Protein AF-A0A379AI64-F1 (afdb_monomer_lite)

pLDDT: mean 72.51, std 19.94, range [29.05, 97.5]

Radius of gyration: 29.44 Å; chains: 1; bounding box: 61×52×93 Å

Sequence (337 aa):
MLGIGLFSQWYMQPMLLLVGALWYNLLTLLGHLMFPVRPVQEQLAGSFSQLARYLDAKANLFDPDAGDQDDAAFIDAAMVNSQLVAQLNLTKTTLQSRLRGDRGSRGTRRSLHYYFVAQDIHERASSSHLQYHLLRGDWRYNEILFRFQRLLNMQAQACRQLAHCILMRQRWVHDSRFERAFERLQKAIERLEQHDPDATHTRALFWLLRNLRAIDAQLASIESEQTLAGEDPQHSDNLLSREGLSGWSDIRLRFSRHLSPASALFRHAVRMSVVLCIGYGFIQVTGLERGYWILLTSLFVCQPKLQCNAATTGLAHRRNAGGDCDWSARFMAGALY

Foldseek 3Di:
DVPDPVDPDPVPVVVVVVVVVVVVVVVVVVVCVVPVPPPLLLLLLVLLLLLLQLLLLVLVLLQLPCPPCNVVSVVSSVVSLVVNVVSLVSSVVVLVVCCVVDPDDPVSVLSVLSSVLSVLLSCLSVPLDDPSVVCSVVDSPPCLSVLLSVLSNVLSVLSNVVSVCSNVVHQRDQDPVNVVSLVVSVVSLVVVCVVDVPPPCSVSSVVSSVSSVVNSVSSVVSNVVVVVVDDDSVVVVVVVVVVVCPDPVVVVVVVVVVVPPPDPVNVLVVVLVVLLVVLVVVCVVVVDPPSVVVNVVSCVVSDPCPVPPVPPVPPPPDDDDDDDDDDPPVVVPPPPD

Organism: Enterobacter agglomerans (NCBI:txid549)

Structure (mmCIF, N/CA/C/O backbone):
data_AF-A0A379AI64-F1
#
_entry.id   AF-A0A379AI64-F1
#
loop_
_atom_site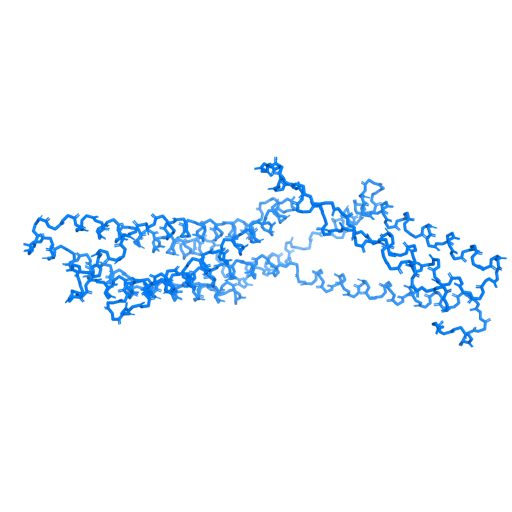.group_PDB
_atom_site.id
_atom_site.type_symbol
_atom_site.label_atom_id
_atom_site.label_alt_id
_atom_site.label_comp_id
_atom_site.label_asym_id
_atom_site.label_entity_id
_atom_site.label_seq_id
_atom_site.pdbx_PDB_ins_code
_atom_site.Cartn_x
_atom_site.Cartn_y
_atom_site.Cartn_z
_atom_site.occupancy
_atom_site.B_iso_or_equiv
_atom_site.auth_seq_id
_atom_site.auth_comp_id
_atom_site.auth_asym_id
_atom_site.auth_atom_id
_atom_site.pdbx_PDB_model_num
ATOM 1 N N . MET A 1 1 ? 0.962 1.938 -51.345 1.00 44.88 1 MET A N 1
ATOM 2 C CA . MET A 1 1 ? 2.216 2.571 -51.804 1.00 44.88 1 MET A CA 1
ATOM 3 C C . MET A 1 1 ? 2.592 3.655 -50.805 1.00 44.88 1 MET A C 1
ATOM 5 O O . MET A 1 1 ? 1.914 4.668 -50.744 1.00 44.88 1 MET A O 1
ATOM 9 N N . LEU A 1 2 ? 3.619 3.443 -49.980 1.00 47.62 2 LEU A N 1
ATOM 10 C CA . LEU A 1 2 ? 4.278 4.558 -49.294 1.00 47.62 2 LEU A CA 1
ATOM 11 C C . LEU A 1 2 ? 5.063 5.298 -50.384 1.00 47.62 2 LEU A C 1
ATOM 13 O O . LEU A 1 2 ? 6.055 4.754 -50.844 1.00 47.62 2 LEU A O 1
ATOM 17 N N . GLY A 1 3 ? 4.582 6.439 -50.879 1.00 52.81 3 GLY A N 1
ATOM 18 C CA . GLY A 1 3 ? 5.379 7.450 -51.599 1.00 52.81 3 GLY A CA 1
ATOM 19 C C . GLY A 1 3 ? 6.177 7.066 -52.858 1.00 52.81 3 GLY A C 1
ATOM 20 O O . GLY A 1 3 ? 7.052 7.838 -53.245 1.00 52.81 3 GLY A O 1
ATOM 21 N N . ILE A 1 4 ? 5.913 5.927 -53.506 1.00 50.59 4 ILE A N 1
ATOM 22 C CA . ILE A 1 4 ? 6.630 5.525 -54.729 1.00 50.59 4 ILE A CA 1
ATOM 23 C C . ILE A 1 4 ? 6.286 6.535 -55.838 1.00 50.59 4 ILE A C 1
ATOM 25 O O . ILE A 1 4 ? 5.140 6.592 -56.278 1.00 50.59 4 ILE A O 1
ATOM 29 N N . GLY A 1 5 ? 7.270 7.350 -56.235 1.00 57.00 5 GLY A N 1
ATOM 30 C CA . GLY A 1 5 ? 7.141 8.409 -57.248 1.00 57.00 5 GLY A CA 1
ATOM 31 C C . GLY A 1 5 ? 7.354 9.847 -56.749 1.00 57.00 5 GLY A C 1
ATOM 32 O O . GLY A 1 5 ? 7.401 10.756 -57.569 1.00 57.00 5 GLY A O 1
ATOM 33 N N . LEU A 1 6 ? 7.516 10.081 -55.438 1.00 55.59 6 LEU A N 1
ATOM 34 C CA . LEU A 1 6 ? 7.743 11.436 -54.892 1.00 55.59 6 LEU A CA 1
ATOM 35 C C . LEU A 1 6 ? 9.190 11.940 -55.039 1.00 55.59 6 LEU A C 1
ATOM 37 O O . LEU A 1 6 ? 9.423 13.144 -54.991 1.00 55.59 6 LEU A O 1
ATOM 41 N N . PHE A 1 7 ? 10.161 11.040 -55.221 1.00 59.25 7 PHE A N 1
ATOM 42 C CA . PHE A 1 7 ? 11.579 11.377 -55.362 1.00 59.25 7 PHE A CA 1
ATOM 43 C C . PHE A 1 7 ? 12.189 10.620 -56.544 1.00 59.25 7 PHE A C 1
ATOM 45 O O . PHE A 1 7 ? 11.934 9.430 -56.717 1.00 59.25 7 PHE A O 1
ATOM 52 N N . SER A 1 8 ? 13.015 11.301 -57.346 1.00 63.38 8 SER A N 1
ATOM 53 C CA . SER A 1 8 ? 13.647 10.732 -58.550 1.00 63.38 8 SER A CA 1
ATOM 54 C C . SER A 1 8 ? 14.708 9.669 -58.245 1.00 63.38 8 SER A C 1
ATOM 56 O O . SER A 1 8 ? 15.066 8.876 -59.112 1.00 63.38 8 SER A O 1
ATOM 58 N N . GLN A 1 9 ? 15.216 9.639 -57.012 1.00 73.94 9 GLN A N 1
ATOM 59 C CA . GLN A 1 9 ? 16.289 8.750 -56.581 1.00 73.94 9 GLN A CA 1
ATOM 60 C C . GLN A 1 9 ? 15.753 7.670 -55.637 1.00 73.94 9 GLN A C 1
ATOM 62 O O . GLN A 1 9 ? 15.206 7.965 -54.574 1.00 73.94 9 GLN A O 1
ATOM 67 N N . TRP A 1 10 ? 15.979 6.406 -56.002 1.00 71.25 10 TRP A N 1
ATOM 68 C CA . TRP A 1 10 ? 15.490 5.208 -55.304 1.00 71.25 10 TRP A CA 1
ATOM 69 C C . TRP A 1 10 ? 15.926 5.093 -53.828 1.00 71.25 10 TRP A C 1
ATOM 71 O O . TRP A 1 10 ? 15.289 4.379 -53.054 1.00 71.25 10 TRP A O 1
ATOM 81 N N . TYR A 1 11 ? 16.982 5.803 -53.415 1.00 71.12 11 TYR A N 1
ATOM 82 C CA . TYR A 1 11 ? 17.523 5.776 -52.050 1.00 71.12 11 TYR A CA 1
ATOM 83 C C . TYR A 1 11 ? 17.026 6.909 -51.136 1.00 71.12 11 TYR A C 1
ATOM 85 O O . TYR A 1 11 ? 17.156 6.792 -49.916 1.00 71.12 11 TYR A O 1
ATOM 93 N N . MET A 1 12 ? 16.444 7.992 -51.674 1.00 73.06 12 MET A N 1
ATOM 94 C CA . MET A 1 12 ? 16.034 9.149 -50.857 1.00 73.06 12 MET A CA 1
ATOM 95 C C . MET A 1 12 ? 14.938 8.781 -49.859 1.00 73.06 12 MET A C 1
ATOM 97 O O . MET A 1 12 ? 15.012 9.126 -4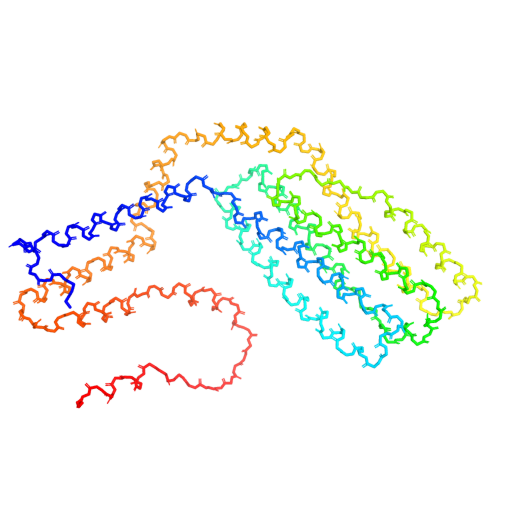8.682 1.00 73.06 12 MET A O 1
ATOM 101 N N . GLN A 1 13 ? 13.925 8.050 -50.316 1.00 68.75 13 GLN A N 1
ATOM 102 C CA . GLN A 1 13 ? 12.783 7.709 -49.481 1.00 68.75 13 GLN A CA 1
ATOM 103 C C . GLN A 1 13 ? 13.156 6.781 -48.299 1.00 68.75 13 GLN A C 1
ATOM 105 O O . GLN A 1 13 ? 12.773 7.099 -47.169 1.00 68.75 13 GLN A O 1
ATOM 110 N N . PRO A 1 14 ? 13.938 5.694 -48.482 1.00 75.19 14 PRO A N 1
ATOM 111 C CA . PRO A 1 14 ? 14.477 4.917 -47.362 1.00 75.19 14 PRO A CA 1
ATOM 112 C C . PRO A 1 14 ? 15.349 5.743 -46.409 1.00 75.19 14 PRO A C 1
ATOM 114 O O . PRO A 1 14 ? 15.253 5.574 -45.194 1.00 75.19 14 PRO A O 1
ATOM 117 N N . MET A 1 15 ? 16.173 6.658 -46.935 1.00 75.50 15 MET A N 1
ATOM 118 C CA . MET A 1 15 ? 17.048 7.503 -46.118 1.00 75.50 15 MET A CA 1
ATOM 119 C C . MET A 1 15 ? 16.243 8.441 -45.211 1.00 75.50 15 MET A C 1
ATOM 121 O O . MET A 1 15 ? 16.529 8.515 -44.018 1.00 75.50 15 MET A O 1
ATOM 125 N N . LEU A 1 16 ? 15.209 9.111 -45.733 1.00 75.06 16 LEU A N 1
ATOM 126 C CA . LEU A 1 16 ? 14.345 9.975 -44.921 1.00 75.06 16 LEU A CA 1
ATOM 127 C C . LEU A 1 16 ? 13.594 9.194 -43.834 1.00 75.06 16 LEU A C 1
ATOM 129 O O . LEU A 1 16 ? 13.474 9.684 -42.713 1.00 75.06 16 LEU A O 1
ATOM 133 N N . LEU A 1 17 ? 13.126 7.976 -44.131 1.00 76.38 17 LEU A N 1
ATOM 134 C CA . LEU A 1 17 ? 12.482 7.116 -43.131 1.00 76.38 17 LEU A CA 1
ATOM 135 C C . LEU A 1 17 ? 13.459 6.690 -42.029 1.00 76.38 17 LEU A C 1
ATOM 137 O O . LEU A 1 17 ? 13.096 6.719 -40.853 1.00 76.38 17 LEU A O 1
ATOM 141 N N . LEU A 1 18 ? 14.699 6.346 -42.390 1.00 77.44 18 LEU A N 1
ATOM 142 C CA . LEU A 1 18 ? 15.747 6.038 -41.417 1.00 77.44 18 LEU A CA 1
ATOM 143 C C . LEU A 1 18 ? 16.065 7.251 -40.546 1.00 77.44 18 LEU A C 1
ATOM 145 O O . LEU A 1 18 ? 16.087 7.115 -39.328 1.00 77.44 18 LEU A O 1
ATOM 149 N N . VAL A 1 19 ? 16.247 8.431 -41.144 1.00 78.31 19 VAL A N 1
ATOM 150 C CA . VAL A 1 19 ? 16.517 9.678 -40.412 1.00 78.31 19 VAL A CA 1
ATOM 151 C C . VAL A 1 19 ? 15.360 10.025 -39.473 1.00 78.31 19 VAL A C 1
ATOM 153 O O . VAL A 1 19 ? 15.603 10.336 -38.309 1.00 78.31 19 VAL A O 1
ATOM 156 N N . GLY A 1 20 ? 14.110 9.904 -39.927 1.00 74.94 20 GLY A N 1
ATOM 157 C CA . GLY A 1 20 ? 12.926 10.131 -39.095 1.00 74.94 20 GLY A CA 1
ATOM 158 C C . GLY A 1 20 ? 12.821 9.152 -37.923 1.00 74.94 20 GLY A C 1
ATOM 159 O O . GLY A 1 20 ? 12.567 9.567 -36.792 1.00 74.94 20 GLY A O 1
ATOM 160 N N . ALA A 1 21 ? 13.086 7.863 -38.158 1.00 77.25 21 ALA A N 1
ATOM 161 C CA . ALA A 1 21 ? 13.103 6.849 -37.104 1.00 77.25 21 ALA A CA 1
ATOM 162 C C . ALA A 1 21 ? 14.220 7.099 -36.078 1.00 77.25 21 ALA A C 1
ATOM 164 O O . ALA A 1 21 ? 13.987 6.964 -34.875 1.00 77.25 21 ALA A O 1
ATOM 165 N N . LEU A 1 22 ? 15.410 7.498 -36.540 1.00 78.62 22 LEU A N 1
ATOM 166 C CA . LEU A 1 22 ? 16.562 7.832 -35.697 1.00 78.62 22 LEU A CA 1
ATOM 167 C C . LEU A 1 22 ? 16.279 9.077 -34.850 1.00 78.62 22 LEU A C 1
ATOM 169 O O . LEU A 1 22 ? 16.543 9.071 -33.649 1.00 78.62 22 LEU A O 1
ATOM 173 N N . TRP A 1 23 ? 15.674 10.104 -35.452 1.00 80.44 23 TRP A N 1
ATOM 174 C CA . TRP A 1 23 ? 15.273 11.332 -34.767 1.00 80.44 23 TRP A CA 1
ATOM 175 C C . TRP A 1 23 ? 14.217 11.074 -33.690 1.00 80.44 23 TRP A C 1
ATOM 177 O O . TRP A 1 23 ? 14.373 11.513 -32.552 1.00 80.44 23 TRP A O 1
ATOM 187 N N . TYR A 1 24 ? 13.173 10.304 -34.011 1.00 75.75 24 TYR A N 1
ATOM 188 C CA . TYR A 1 24 ? 12.146 9.920 -33.041 1.00 75.75 24 TYR A CA 1
ATOM 189 C C . TYR A 1 24 ? 12.731 9.113 -31.874 1.00 75.75 24 TYR A C 1
ATOM 191 O O . TYR A 1 24 ? 12.411 9.377 -30.711 1.00 75.75 24 TYR A O 1
ATOM 199 N N . ASN A 1 25 ? 13.625 8.158 -32.163 1.00 72.94 25 ASN A N 1
ATOM 200 C CA . ASN A 1 25 ? 14.303 7.385 -31.122 1.00 72.94 25 ASN A CA 1
ATOM 201 C C . ASN A 1 25 ? 15.173 8.276 -30.236 1.00 72.94 25 ASN A C 1
ATOM 203 O O . ASN A 1 25 ? 15.140 8.133 -29.018 1.00 72.94 25 ASN A O 1
ATOM 207 N N . LEU A 1 26 ? 15.909 9.218 -30.832 1.00 73.31 26 LEU A N 1
ATOM 208 C CA . LEU A 1 26 ? 16.738 10.165 -30.096 1.00 73.31 26 LEU A CA 1
ATOM 209 C C . LEU A 1 26 ? 15.889 11.034 -29.163 1.00 73.31 26 LEU A C 1
ATOM 211 O O . LEU A 1 26 ? 16.225 11.161 -27.988 1.00 73.31 26 LEU A O 1
ATOM 215 N N . LEU A 1 27 ? 14.765 11.568 -29.652 1.00 76.00 27 LEU A N 1
ATOM 216 C CA . LEU A 1 27 ? 13.842 12.383 -28.857 1.00 76.00 27 LEU A CA 1
ATOM 217 C C . LEU A 1 27 ? 13.233 11.580 -27.694 1.00 76.00 27 LEU A C 1
ATOM 219 O O . LEU A 1 27 ? 13.168 12.059 -26.562 1.00 76.00 27 LEU A O 1
ATOM 223 N N . THR A 1 28 ? 12.839 10.333 -27.961 1.00 69.44 28 THR A N 1
ATOM 224 C CA . THR A 1 28 ? 12.281 9.407 -26.963 1.00 69.44 28 THR A CA 1
ATOM 225 C C . THR A 1 28 ? 13.319 9.035 -25.901 1.00 69.44 28 THR A C 1
ATOM 227 O O . THR A 1 28 ? 13.023 9.043 -24.705 1.00 69.44 28 THR A O 1
ATOM 230 N N . LEU A 1 29 ? 14.559 8.762 -26.318 1.00 73.44 29 LEU A N 1
ATOM 231 C CA . LEU A 1 29 ? 15.680 8.479 -25.424 1.00 73.44 29 LEU A CA 1
ATOM 232 C C . LEU A 1 29 ? 15.982 9.682 -24.524 1.00 73.44 29 LEU A C 1
ATOM 234 O O . LEU A 1 29 ? 16.142 9.510 -23.318 1.00 73.44 29 LEU A O 1
ATOM 238 N N . LEU A 1 30 ? 16.011 10.891 -25.094 1.00 71.50 30 LEU A N 1
ATOM 239 C CA . LEU A 1 30 ? 16.201 12.130 -24.340 1.00 71.50 30 LEU A CA 1
ATOM 240 C C . LEU A 1 30 ? 15.084 12.318 -23.306 1.00 71.50 30 LEU A C 1
ATOM 242 O O . LEU A 1 30 ? 15.366 12.629 -22.152 1.00 71.50 30 LEU A O 1
ATOM 246 N N . GLY A 1 31 ? 13.830 12.051 -23.685 1.00 68.56 31 GLY A N 1
ATOM 247 C CA . GLY A 1 31 ? 12.686 12.088 -22.771 1.00 68.56 31 GLY A CA 1
ATOM 248 C C . GLY A 1 31 ? 12.834 11.122 -21.590 1.00 68.56 31 GLY A C 1
ATOM 249 O O . GLY A 1 31 ? 12.645 11.515 -20.439 1.00 68.56 31 GLY A O 1
ATOM 250 N N . HIS A 1 32 ? 13.241 9.876 -21.843 1.00 62.22 32 HIS A N 1
ATOM 251 C CA . HIS A 1 32 ? 13.486 8.899 -20.777 1.00 62.22 32 HIS A CA 1
ATOM 252 C C . HIS A 1 32 ? 14.703 9.241 -19.909 1.00 62.22 32 HIS A C 1
ATOM 254 O O . HIS A 1 32 ? 14.667 9.008 -18.699 1.00 62.22 32 HIS A O 1
ATOM 260 N N . LEU A 1 33 ? 15.756 9.815 -20.499 1.00 63.62 33 LEU A N 1
ATOM 261 C CA . LEU A 1 33 ? 16.957 10.243 -19.782 1.00 63.62 33 LEU A CA 1
ATOM 262 C C . LEU A 1 33 ? 16.685 11.439 -18.858 1.00 63.62 33 LEU A C 1
ATOM 264 O O . LEU A 1 33 ? 17.296 11.531 -17.798 1.00 63.62 33 LEU A O 1
ATOM 268 N N . MET A 1 34 ? 15.750 12.318 -19.231 1.00 59.44 34 MET A N 1
ATOM 269 C CA . MET A 1 34 ? 15.339 13.468 -18.418 1.00 59.44 34 MET A CA 1
ATOM 270 C C . MET A 1 34 ? 14.411 13.087 -17.248 1.00 59.44 34 MET A C 1
ATOM 272 O O . MET A 1 34 ? 14.385 13.796 -16.244 1.00 59.44 34 MET A O 1
ATOM 276 N N . PHE A 1 35 ? 13.679 11.963 -17.319 1.00 55.66 35 PHE A N 1
ATOM 277 C CA . PHE A 1 35 ? 12.754 11.516 -16.256 1.00 55.66 35 PHE A CA 1
ATOM 278 C C . PHE A 1 35 ? 12.978 10.073 -15.732 1.00 55.66 35 PHE A C 1
ATOM 280 O O . PHE A 1 35 ? 12.017 9.305 -15.620 1.00 55.66 35 PHE A O 1
ATOM 287 N N . PRO A 1 36 ? 14.195 9.675 -15.314 1.00 56.72 36 PRO A N 1
ATOM 288 C CA . PRO A 1 36 ? 14.524 8.282 -14.987 1.00 56.72 36 PRO A CA 1
ATOM 289 C C . PRO A 1 36 ? 13.965 7.750 -13.646 1.00 56.72 36 PRO A C 1
ATOM 291 O O . PRO A 1 36 ? 14.260 6.617 -13.272 1.00 56.72 36 PRO A O 1
ATOM 294 N N . VAL A 1 37 ? 13.148 8.512 -12.901 1.00 57.88 37 VAL A N 1
ATOM 295 C CA . VAL A 1 37 ? 12.790 8.188 -11.494 1.00 57.88 37 VAL A CA 1
ATOM 296 C C . VAL A 1 37 ? 11.292 7.979 -11.223 1.00 57.88 37 VAL A C 1
ATOM 298 O O . VAL A 1 37 ? 10.921 7.601 -10.112 1.00 57.88 37 VAL A O 1
ATOM 301 N N . ARG A 1 38 ? 10.412 8.190 -12.209 1.00 63.97 38 ARG A N 1
ATOM 302 C CA . ARG A 1 38 ? 8.952 8.157 -11.990 1.00 63.97 38 ARG A CA 1
ATOM 303 C C . ARG A 1 38 ? 8.313 6.773 -11.773 1.00 63.97 38 ARG A C 1
ATOM 305 O O . ARG A 1 38 ? 7.446 6.693 -10.902 1.00 63.97 38 ARG A O 1
ATOM 312 N N . PRO A 1 39 ? 8.740 5.664 -12.418 1.00 74.94 39 PRO A N 1
ATOM 313 C CA . PRO A 1 39 ? 7.929 4.448 -12.385 1.00 74.94 39 PRO A CA 1
ATOM 314 C C . PRO A 1 39 ? 7.856 3.818 -10.987 1.00 74.94 39 PRO A C 1
ATOM 316 O O . PRO A 1 39 ? 6.804 3.344 -10.588 1.00 74.94 39 PRO A O 1
ATOM 319 N N . VAL A 1 40 ? 8.932 3.845 -10.190 1.00 84.50 40 VAL A N 1
ATOM 320 C CA . VAL A 1 40 ? 8.909 3.238 -8.841 1.00 84.50 40 VAL A CA 1
ATOM 321 C C . VAL A 1 40 ? 8.005 4.014 -7.879 1.00 84.50 40 VAL A C 1
ATOM 323 O O . VAL A 1 40 ? 7.273 3.401 -7.107 1.00 84.50 40 VAL A O 1
ATOM 326 N N . GLN A 1 41 ? 8.041 5.349 -7.927 1.00 87.62 41 GLN A N 1
ATOM 327 C CA . GLN A 1 41 ? 7.215 6.199 -7.060 1.00 87.62 41 GLN A CA 1
ATOM 328 C C . GLN A 1 41 ? 5.730 6.040 -7.392 1.00 87.62 41 GLN A C 1
ATOM 330 O O . GLN A 1 41 ? 4.916 5.898 -6.483 1.00 87.62 41 GLN A O 1
ATOM 335 N N . GLU A 1 42 ? 5.390 5.987 -8.680 1.00 90.50 42 GLU A N 1
ATOM 336 C CA . GLU A 1 42 ? 4.021 5.757 -9.148 1.00 90.50 42 GLU A CA 1
ATOM 337 C C . GLU A 1 42 ? 3.489 4.390 -8.703 1.00 90.50 42 GLU A C 1
ATOM 339 O O . GLU A 1 42 ? 2.374 4.304 -8.192 1.00 90.50 42 GLU A O 1
ATOM 344 N N . GLN A 1 43 ? 4.295 3.329 -8.814 1.00 93.00 43 GLN A N 1
ATOM 345 C CA . GLN A 1 43 ? 3.885 1.989 -8.379 1.00 93.00 43 GLN A CA 1
ATOM 346 C C . GLN A 1 43 ? 3.724 1.891 -6.850 1.00 93.00 43 GLN A C 1
ATOM 348 O O . GLN A 1 43 ? 2.758 1.289 -6.369 1.00 93.00 43 GLN A O 1
ATOM 353 N N . LEU A 1 44 ? 4.610 2.536 -6.078 1.00 94.00 44 LEU A N 1
ATOM 354 C CA . LEU A 1 44 ? 4.494 2.634 -4.617 1.00 94.00 44 LEU A CA 1
ATOM 355 C C . LEU A 1 44 ? 3.247 3.415 -4.191 1.00 94.00 44 LEU A C 1
ATOM 357 O O . LEU A 1 44 ? 2.486 2.939 -3.351 1.00 94.00 44 LEU A O 1
ATOM 361 N N . ALA A 1 45 ? 3.005 4.583 -4.786 1.00 95.31 45 ALA A N 1
ATOM 362 C CA . ALA A 1 45 ? 1.797 5.359 -4.524 1.00 95.31 45 ALA A CA 1
ATOM 363 C C . ALA A 1 45 ? 0.533 4.576 -4.910 1.00 95.31 45 ALA A C 1
ATOM 365 O O . ALA A 1 45 ? -0.437 4.556 -4.154 1.00 95.31 45 ALA A O 1
ATOM 366 N N . GLY A 1 46 ? 0.571 3.862 -6.040 1.00 95.69 46 GLY A N 1
ATOM 367 C CA . GLY A 1 46 ? -0.482 2.936 -6.451 1.00 95.69 46 GLY A CA 1
ATOM 368 C C . GLY A 1 46 ? -0.732 1.840 -5.413 1.00 95.69 46 GLY A C 1
ATOM 369 O O . GLY A 1 46 ? -1.885 1.560 -5.095 1.00 95.69 46 GLY A O 1
ATOM 370 N N . SER A 1 47 ? 0.324 1.278 -4.816 1.00 96.75 47 SER A N 1
ATOM 371 C CA . SER A 1 47 ? 0.207 0.269 -3.752 1.00 96.75 47 SER A CA 1
ATOM 372 C C . SER A 1 47 ? -0.486 0.822 -2.508 1.00 96.75 47 SER A C 1
ATOM 374 O O . SER A 1 47 ? -1.438 0.212 -2.034 1.00 96.75 47 SER A O 1
ATOM 376 N N . PHE A 1 48 ? -0.090 2.001 -2.014 1.00 97.25 48 PHE A N 1
ATOM 377 C CA . PHE A 1 48 ? -0.759 2.632 -0.866 1.00 97.25 48 PHE A CA 1
ATOM 378 C C . PHE A 1 48 ? -2.196 3.074 -1.181 1.00 97.25 48 PHE A C 1
ATOM 380 O O . PHE A 1 48 ? -3.069 2.991 -0.319 1.00 97.25 48 PHE A O 1
ATOM 387 N N . SER A 1 49 ? -2.474 3.497 -2.418 1.00 97.50 49 SER A N 1
ATOM 388 C CA . SER A 1 49 ? -3.835 3.822 -2.856 1.00 97.50 49 SER A CA 1
ATOM 389 C C . SER A 1 49 ? -4.740 2.586 -2.882 1.00 97.50 49 SER A C 1
ATOM 391 O O . SER A 1 49 ? -5.864 2.647 -2.382 1.00 97.50 49 SER A O 1
ATOM 393 N N . GLN A 1 50 ? -4.253 1.454 -3.400 1.00 97.31 50 GLN A N 1
ATOM 394 C CA . GLN A 1 50 ? -4.998 0.191 -3.375 1.00 97.31 50 GLN A CA 1
ATOM 395 C C . GLN A 1 50 ? -5.128 -0.367 -1.954 1.00 97.31 50 GLN A C 1
ATOM 397 O O . GLN A 1 50 ? -6.178 -0.893 -1.596 1.00 97.31 50 GLN A O 1
ATOM 402 N N . LEU A 1 51 ? -4.106 -0.187 -1.115 1.00 97.12 51 LEU A N 1
ATOM 403 C CA . LEU A 1 51 ? -4.153 -0.561 0.296 1.00 97.12 51 LEU A CA 1
ATOM 404 C C . LEU A 1 51 ? -5.236 0.219 1.041 1.00 97.12 51 LEU A C 1
ATOM 406 O O . LEU A 1 51 ? -5.982 -0.360 1.823 1.00 97.12 51 LEU A O 1
ATOM 410 N N . ALA A 1 52 ? -5.381 1.512 0.746 1.00 97.44 52 ALA A N 1
ATOM 411 C CA . ALA A 1 52 ? -6.458 2.313 1.301 1.00 97.44 52 ALA A CA 1
ATOM 412 C C . ALA A 1 52 ? -7.844 1.800 0.892 1.00 97.44 52 ALA A C 1
ATOM 414 O O . ALA A 1 52 ? -8.711 1.660 1.746 1.00 97.44 52 ALA A O 1
ATOM 415 N N . ARG A 1 53 ? -8.043 1.480 -0.395 1.00 96.94 53 ARG A N 1
ATOM 416 C CA . ARG A 1 53 ? -9.309 0.896 -0.872 1.00 96.94 53 ARG A CA 1
ATOM 417 C C . ARG A 1 53 ? -9.602 -0.434 -0.189 1.00 96.94 53 ARG A C 1
ATOM 419 O O . ARG A 1 53 ? -10.742 -0.693 0.169 1.00 96.94 53 ARG A O 1
ATOM 426 N N . TYR A 1 54 ? -8.576 -1.256 0.021 1.00 96.12 54 TYR A N 1
ATOM 427 C CA . TYR A 1 54 ? -8.726 -2.522 0.729 1.00 96.12 54 TYR A CA 1
ATOM 428 C C . TYR A 1 54 ? -9.136 -2.315 2.193 1.00 96.12 54 TYR A C 1
ATOM 430 O O . TYR A 1 54 ? -10.026 -3.008 2.679 1.00 96.12 54 TYR A O 1
ATOM 438 N N . LEU A 1 55 ? -8.533 -1.346 2.889 1.00 94.88 55 LEU A N 1
ATOM 439 C CA . LEU A 1 55 ? -8.900 -1.008 4.266 1.00 94.88 55 LEU A CA 1
ATOM 440 C C . LEU A 1 55 ? -10.317 -0.419 4.370 1.00 94.88 55 LEU A C 1
ATOM 442 O O . LEU A 1 55 ? -11.023 -0.787 5.304 1.00 94.88 55 LEU A O 1
ATOM 446 N N . ASP A 1 56 ? -10.758 0.416 3.419 1.00 95.25 56 ASP A N 1
ATOM 447 C CA . ASP A 1 56 ? -12.151 0.901 3.360 1.00 95.25 56 ASP A CA 1
ATOM 448 C C . ASP A 1 56 ? -13.132 -0.258 3.114 1.00 95.25 56 ASP A C 1
ATOM 450 O O . ASP A 1 56 ? -14.106 -0.417 3.847 1.00 95.25 56 ASP A O 1
ATOM 454 N N . ALA A 1 57 ? -12.861 -1.112 2.118 1.00 92.88 57 ALA A N 1
ATOM 455 C CA . ALA A 1 57 ? -13.701 -2.275 1.823 1.00 92.88 57 ALA A CA 1
ATOM 456 C C . ALA A 1 57 ? -13.787 -3.204 3.044 1.00 92.88 57 ALA A C 1
ATOM 458 O O . ALA A 1 57 ? -14.856 -3.697 3.400 1.00 92.88 57 ALA A O 1
ATOM 459 N N . LYS A 1 58 ? -12.670 -3.371 3.761 1.00 91.00 58 LYS A N 1
ATOM 460 C CA . LYS A 1 58 ? -12.627 -4.115 5.019 1.00 91.00 58 LYS A CA 1
ATOM 461 C C . LYS A 1 58 ? -13.368 -3.411 6.158 1.00 91.00 58 LYS A C 1
ATOM 463 O O . LYS A 1 58 ? -13.920 -4.099 7.010 1.00 91.00 58 LYS A O 1
ATOM 468 N N . ALA A 1 59 ? -13.403 -2.081 6.193 1.00 91.19 59 ALA A N 1
ATOM 469 C CA . ALA A 1 59 ? -14.189 -1.327 7.166 1.00 91.19 59 ALA A CA 1
ATOM 470 C C . ALA A 1 59 ? -15.692 -1.568 6.972 1.00 91.19 59 ALA A C 1
ATOM 472 O O . ALA A 1 59 ? -16.406 -1.725 7.960 1.00 91.19 59 ALA A O 1
ATOM 473 N N . ASN A 1 60 ? -16.159 -1.686 5.725 1.00 89.38 60 ASN A N 1
ATOM 474 C CA . ASN A 1 60 ? -17.566 -1.967 5.416 1.00 89.38 60 ASN A CA 1
ATOM 475 C C . ASN A 1 60 ? -18.039 -3.328 5.963 1.00 89.38 60 ASN A C 1
ATOM 477 O O . ASN A 1 60 ? -19.207 -3.473 6.301 1.00 89.38 60 ASN A O 1
ATOM 481 N N . LEU A 1 61 ? -17.139 -4.303 6.160 1.00 86.56 61 LEU A N 1
ATOM 482 C CA . LEU A 1 61 ? -17.472 -5.574 6.828 1.00 86.56 61 LEU A CA 1
ATOM 483 C C . LEU A 1 61 ? -17.823 -5.416 8.321 1.00 86.56 61 LEU A C 1
ATOM 485 O O . LEU A 1 61 ? -18.307 -6.371 8.934 1.00 86.56 61 LEU A O 1
ATOM 489 N N . PHE A 1 62 ? -17.554 -4.255 8.921 1.00 84.25 62 PHE A N 1
ATOM 490 C CA . PHE A 1 62 ? -17.903 -3.933 10.306 1.00 84.25 62 PHE A CA 1
ATOM 491 C C . PHE A 1 62 ? -19.174 -3.081 10.423 1.00 84.25 62 PHE A C 1
ATOM 493 O O . PHE A 1 62 ? -19.533 -2.720 11.542 1.00 84.25 62 PHE A O 1
ATOM 500 N N . ASP A 1 63 ? -19.847 -2.764 9.313 1.00 82.00 63 ASP A N 1
ATOM 501 C CA . ASP A 1 63 ? -21.076 -1.973 9.326 1.00 82.00 63 ASP A CA 1
ATOM 502 C C . ASP A 1 63 ? -22.253 -2.793 9.914 1.00 82.00 63 ASP A C 1
ATOM 504 O O . ASP A 1 63 ? -22.640 -3.820 9.337 1.00 82.00 63 ASP A O 1
ATOM 508 N N . PRO A 1 64 ? -22.822 -2.392 11.072 1.00 72.00 64 PRO A N 1
ATOM 509 C CA . PRO A 1 64 ? -23.923 -3.111 11.716 1.00 72.00 64 PRO A CA 1
ATOM 510 C C . PRO A 1 64 ? -25.263 -2.992 10.966 1.00 72.00 64 PRO A C 1
ATOM 512 O O . PRO A 1 64 ? -26.176 -3.784 11.232 1.00 72.00 64 PRO A O 1
ATOM 515 N N . ASP A 1 65 ? -25.382 -2.044 10.029 1.00 72.69 65 ASP A N 1
ATOM 516 C CA . ASP A 1 65 ? -26.619 -1.735 9.304 1.00 72.69 65 ASP A CA 1
ATOM 517 C C . ASP A 1 65 ? -26.660 -2.325 7.885 1.00 72.69 65 ASP A C 1
ATOM 519 O O . ASP A 1 65 ? -27.684 -2.221 7.208 1.00 72.69 65 ASP A O 1
ATOM 523 N N . ALA A 1 66 ? -25.597 -3.007 7.438 1.00 68.69 66 ALA A N 1
ATOM 524 C CA . ALA A 1 66 ? -25.471 -3.495 6.057 1.00 68.69 66 ALA A CA 1
ATOM 525 C C . ALA A 1 66 ? -26.508 -4.561 5.625 1.00 68.69 66 ALA A C 1
ATOM 527 O O . ALA A 1 66 ? -26.621 -4.863 4.436 1.00 68.69 66 ALA A O 1
ATOM 528 N N . GLY A 1 67 ? -27.315 -5.099 6.547 1.00 66.25 67 GLY A N 1
ATOM 529 C CA . GLY A 1 67 ? -28.414 -6.018 6.229 1.00 66.25 67 GLY A CA 1
ATOM 530 C C . GLY A 1 67 ? -27.959 -7.267 5.460 1.00 66.25 67 GLY A C 1
ATOM 531 O O . GLY A 1 67 ? -26.910 -7.825 5.748 1.00 66.25 67 GLY A O 1
ATOM 532 N N . ASP A 1 68 ? -28.743 -7.690 4.464 1.00 65.56 68 ASP A N 1
ATOM 533 C CA . ASP A 1 68 ? -28.522 -8.899 3.642 1.00 65.56 68 ASP A CA 1
ATOM 534 C C . ASP A 1 68 ? -27.370 -8.761 2.611 1.00 65.56 68 ASP A C 1
ATOM 536 O O . ASP A 1 68 ? -27.173 -9.622 1.757 1.00 65.56 68 ASP A O 1
ATOM 540 N N . GLN A 1 69 ? -26.611 -7.656 2.636 1.00 67.00 69 GLN A N 1
ATOM 541 C CA . GLN A 1 69 ? -25.543 -7.357 1.664 1.00 67.00 69 GLN A CA 1
ATOM 542 C C . GLN A 1 69 ? -24.167 -7.905 2.074 1.00 67.00 69 GLN A C 1
ATOM 544 O O . GLN A 1 69 ? -23.147 -7.526 1.490 1.00 67.00 69 GLN A O 1
ATOM 549 N N . ASP A 1 70 ? -24.115 -8.794 3.065 1.00 69.56 70 ASP A N 1
ATOM 550 C CA . ASP A 1 70 ? -22.862 -9.322 3.607 1.00 69.56 70 ASP A CA 1
ATOM 551 C C . ASP A 1 70 ? -22.002 -9.986 2.535 1.00 69.56 70 ASP A C 1
ATOM 553 O O . ASP A 1 70 ? -20.823 -9.649 2.394 1.00 69.56 70 ASP A O 1
ATOM 557 N N . ASP A 1 71 ? -22.602 -10.848 1.717 1.00 78.75 71 ASP A N 1
ATOM 558 C CA . ASP A 1 71 ? -21.898 -11.532 0.634 1.00 78.75 71 ASP A CA 1
ATOM 559 C C . ASP A 1 71 ? -21.304 -10.538 -0.370 1.00 78.75 71 ASP A C 1
ATOM 561 O O . ASP A 1 71 ? -20.169 -10.707 -0.814 1.00 78.75 71 ASP A O 1
ATOM 565 N N . ALA A 1 72 ? -22.021 -9.455 -0.682 1.00 85.00 72 ALA A N 1
ATOM 566 C CA . ALA A 1 72 ? -21.539 -8.427 -1.599 1.00 85.00 72 ALA A CA 1
ATOM 567 C C . ALA A 1 72 ? -20.324 -7.677 -1.029 1.00 85.00 72 ALA A C 1
ATOM 569 O O . ALA A 1 72 ? -19.334 -7.494 -1.740 1.00 85.00 72 ALA A O 1
ATOM 570 N N . ALA A 1 73 ? -20.356 -7.302 0.254 1.00 85.44 73 ALA A N 1
ATOM 571 C CA . ALA A 1 73 ? -19.231 -6.642 0.919 1.00 85.44 73 ALA A CA 1
ATOM 572 C C . ALA A 1 73 ? -18.004 -7.567 1.030 1.00 85.44 73 ALA A C 1
ATOM 574 O O . ALA A 1 73 ? -16.869 -7.132 0.814 1.00 85.44 73 ALA A O 1
ATOM 575 N N . PHE A 1 74 ? -18.216 -8.857 1.308 1.00 86.38 74 PHE A N 1
ATOM 576 C CA . PHE A 1 74 ? -17.151 -9.863 1.306 1.00 86.38 74 PHE A CA 1
ATOM 577 C C . PHE A 1 74 ? -16.528 -10.050 -0.080 1.00 86.38 74 PHE A C 1
ATOM 579 O O . PHE A 1 74 ? -15.299 -10.108 -0.194 1.00 86.38 74 PHE A O 1
ATOM 586 N N . ILE A 1 75 ? -17.357 -10.136 -1.125 1.00 89.38 75 ILE A N 1
ATOM 587 C CA . ILE A 1 75 ? -16.896 -10.247 -2.514 1.00 89.38 75 ILE A CA 1
ATOM 588 C C . ILE A 1 75 ? -16.091 -9.003 -2.895 1.00 89.38 75 ILE A C 1
ATOM 590 O O . ILE A 1 75 ? -14.996 -9.146 -3.439 1.00 89.38 75 ILE A O 1
ATOM 594 N N . ASP A 1 76 ? -16.570 -7.802 -2.560 1.00 91.25 76 ASP A N 1
ATOM 595 C CA . ASP A 1 76 ? -15.857 -6.552 -2.836 1.00 91.25 76 ASP A CA 1
ATOM 596 C C . ASP A 1 76 ? -14.488 -6.516 -2.138 1.00 91.25 76 ASP A C 1
ATOM 598 O O . ASP A 1 76 ? -13.453 -6.331 -2.786 1.00 91.25 76 ASP A O 1
ATOM 602 N N . ALA A 1 77 ? -14.435 -6.832 -0.840 1.00 91.25 77 ALA A N 1
ATOM 603 C CA . ALA A 1 77 ? -13.177 -6.915 -0.100 1.00 91.25 77 ALA A CA 1
ATOM 604 C C . ALA A 1 77 ? -12.198 -7.938 -0.713 1.00 91.25 77 ALA A C 1
ATOM 606 O O . ALA A 1 77 ? -10.993 -7.674 -0.796 1.00 91.25 77 ALA A O 1
ATOM 607 N N . ALA A 1 78 ? -12.694 -9.085 -1.189 1.00 91.88 78 ALA A N 1
ATOM 608 C CA . ALA A 1 78 ? -11.882 -10.096 -1.867 1.00 91.88 78 ALA A CA 1
ATOM 609 C C . ALA A 1 78 ? -11.376 -9.624 -3.244 1.00 91.88 78 ALA A C 1
ATOM 611 O O . ALA A 1 78 ? -10.209 -9.853 -3.588 1.00 91.88 78 ALA A O 1
ATOM 612 N N . MET A 1 79 ? -12.215 -8.931 -4.020 1.00 94.38 79 MET A N 1
ATOM 613 C CA . MET A 1 79 ? -11.842 -8.355 -5.314 1.00 94.38 79 MET A CA 1
ATOM 614 C C . MET A 1 79 ? -10.770 -7.275 -5.156 1.00 94.38 79 MET A C 1
ATOM 616 O O . MET A 1 79 ? -9.755 -7.306 -5.859 1.00 94.38 79 MET A O 1
ATOM 620 N N . VAL A 1 80 ? -10.945 -6.356 -4.205 1.00 95.62 80 VAL A N 1
ATOM 621 C CA . VAL A 1 80 ? -9.960 -5.303 -3.922 1.00 95.62 80 VAL A CA 1
ATOM 622 C C . VAL A 1 80 ? -8.652 -5.904 -3.395 1.00 95.62 80 VAL A C 1
ATOM 624 O O . VAL A 1 80 ? -7.573 -5.467 -3.800 1.00 95.62 80 VAL A O 1
ATOM 627 N N . ASN A 1 81 ? -8.712 -6.961 -2.578 1.00 95.00 81 ASN A N 1
ATOM 628 C CA . ASN A 1 81 ? -7.520 -7.691 -2.137 1.00 95.00 81 ASN A CA 1
ATOM 629 C C . ASN A 1 81 ? -6.730 -8.282 -3.321 1.00 95.00 81 ASN A C 1
ATOM 631 O O . ASN A 1 81 ? -5.509 -8.144 -3.385 1.00 95.00 81 ASN A O 1
ATOM 635 N N . SER A 1 82 ? -7.415 -8.892 -4.295 1.00 94.75 82 SER A N 1
ATOM 636 C CA . SER A 1 82 ? -6.776 -9.407 -5.516 1.00 94.75 82 SER A CA 1
ATOM 637 C C . SER A 1 82 ? -6.057 -8.300 -6.299 1.00 94.75 82 SER A C 1
ATOM 639 O O . SER A 1 82 ? -4.900 -8.467 -6.699 1.00 94.75 82 SER A O 1
ATOM 641 N N . GLN A 1 83 ? -6.704 -7.139 -6.454 1.00 96.25 83 GLN A N 1
ATOM 642 C CA . GLN A 1 83 ? -6.116 -5.975 -7.126 1.00 96.25 83 GLN A CA 1
ATOM 643 C C . GLN A 1 83 ? -4.897 -5.427 -6.374 1.00 96.25 83 GLN A C 1
ATOM 645 O O . GLN A 1 83 ? -3.884 -5.097 -6.994 1.00 96.25 83 GLN A O 1
ATOM 650 N N . LEU A 1 84 ? -4.960 -5.368 -5.042 1.00 96.94 84 LEU A N 1
ATOM 651 C CA . LEU A 1 84 ? -3.845 -4.951 -4.195 1.00 96.94 84 LEU A CA 1
ATOM 652 C C . LEU A 1 84 ? -2.644 -5.895 -4.334 1.00 96.94 84 LEU A C 1
ATOM 654 O O . LEU A 1 84 ? -1.522 -5.431 -4.533 1.00 96.94 84 LEU A O 1
ATOM 658 N N . VAL A 1 85 ? -2.864 -7.212 -4.306 1.00 96.81 85 VAL A N 1
ATOM 659 C CA . VAL A 1 85 ? -1.796 -8.207 -4.508 1.00 96.81 85 VAL A CA 1
ATOM 660 C C . VAL A 1 85 ? -1.160 -8.061 -5.893 1.00 96.81 85 VAL A C 1
ATOM 662 O O . VAL A 1 85 ? 0.067 -8.114 -6.021 1.00 96.81 85 VAL A O 1
ATOM 665 N N . ALA A 1 86 ? -1.960 -7.829 -6.936 1.00 96.44 86 ALA A N 1
ATOM 666 C CA . ALA A 1 86 ? -1.441 -7.556 -8.275 1.00 96.44 86 ALA A CA 1
ATOM 667 C C . ALA A 1 86 ? -0.565 -6.288 -8.297 1.00 96.44 86 ALA A C 1
ATOM 669 O O . ALA A 1 86 ? 0.552 -6.319 -8.820 1.00 96.44 86 ALA A O 1
ATOM 670 N N . GLN A 1 87 ? -1.019 -5.205 -7.661 1.00 95.94 87 GLN A N 1
ATOM 671 C CA . GLN A 1 87 ? -0.282 -3.941 -7.572 1.00 95.94 87 GLN A CA 1
ATOM 672 C C . GLN A 1 87 ? 1.032 -4.075 -6.780 1.00 95.94 87 GLN A C 1
ATOM 674 O O . GLN A 1 87 ? 2.069 -3.541 -7.191 1.00 95.94 87 GLN A O 1
ATOM 679 N N . LEU A 1 88 ? 1.032 -4.838 -5.683 1.00 96.00 88 LEU A N 1
ATOM 680 C CA . LEU A 1 88 ? 2.240 -5.143 -4.912 1.00 96.00 88 LEU A CA 1
ATOM 681 C C . LEU A 1 88 ? 3.246 -5.950 -5.746 1.00 96.00 88 LEU A C 1
ATOM 683 O O . LEU A 1 88 ? 4.437 -5.638 -5.738 1.00 96.00 88 LEU A O 1
ATOM 687 N N . ASN A 1 89 ? 2.787 -6.924 -6.538 1.00 95.31 89 ASN A N 1
ATOM 688 C CA . ASN A 1 89 ? 3.653 -7.701 -7.433 1.00 95.31 89 ASN A CA 1
ATOM 689 C C . ASN A 1 89 ? 4.278 -6.847 -8.552 1.00 95.31 89 ASN A C 1
ATOM 691 O O . ASN A 1 89 ? 5.467 -7.003 -8.864 1.00 95.31 89 ASN A O 1
ATOM 695 N N . LEU A 1 90 ? 3.518 -5.910 -9.127 1.00 93.56 90 LEU A N 1
ATOM 696 C CA . LEU A 1 90 ? 4.043 -4.938 -10.094 1.00 93.56 90 LEU A CA 1
ATOM 697 C C . LEU A 1 90 ? 5.110 -4.040 -9.456 1.00 93.56 90 LEU A C 1
ATOM 699 O O . LEU A 1 90 ? 6.199 -3.858 -10.013 1.00 93.56 90 LEU A O 1
ATOM 703 N N . THR A 1 91 ? 4.837 -3.544 -8.250 1.00 93.88 91 THR A N 1
ATOM 704 C CA . THR A 1 91 ? 5.772 -2.708 -7.485 1.00 93.88 91 THR A CA 1
ATOM 705 C C . THR A 1 91 ? 7.053 -3.466 -7.158 1.00 93.88 91 THR A C 1
ATOM 707 O O . THR A 1 91 ? 8.147 -2.961 -7.409 1.00 93.88 91 THR A O 1
ATOM 710 N N . LYS A 1 92 ? 6.939 -4.718 -6.702 1.00 93.62 92 LYS A N 1
ATOM 711 C CA . LYS A 1 92 ? 8.070 -5.613 -6.431 1.00 93.62 92 LYS A CA 1
ATOM 712 C C . LYS A 1 92 ? 8.945 -5.817 -7.663 1.00 93.62 92 LYS A C 1
ATOM 714 O O . LYS A 1 92 ? 10.163 -5.681 -7.576 1.00 93.62 92 LYS A O 1
ATOM 719 N N . THR A 1 93 ? 8.339 -6.111 -8.812 1.00 90.56 93 THR A N 1
ATOM 720 C CA . THR A 1 93 ? 9.070 -6.333 -10.071 1.00 90.56 93 THR A CA 1
ATOM 721 C C . THR A 1 93 ? 9.816 -5.070 -10.506 1.00 90.56 93 THR A C 1
ATOM 723 O O . THR A 1 93 ? 10.991 -5.129 -10.878 1.00 90.56 93 THR A O 1
ATOM 726 N N . THR A 1 94 ? 9.162 -3.912 -10.387 1.00 88.44 94 THR A N 1
ATOM 727 C CA . THR A 1 94 ? 9.743 -2.597 -10.707 1.00 88.44 94 THR A CA 1
ATOM 728 C C . THR A 1 94 ? 10.885 -2.235 -9.754 1.00 88.44 94 THR A C 1
ATOM 730 O O . THR A 1 94 ? 11.906 -1.682 -10.160 1.00 88.44 94 THR A O 1
ATOM 733 N N . LEU A 1 95 ? 10.755 -2.580 -8.475 1.00 88.25 95 LEU A N 1
ATOM 734 C CA . LEU A 1 95 ? 11.788 -2.335 -7.479 1.00 88.25 95 LEU A CA 1
ATOM 735 C C . LEU A 1 95 ? 12.995 -3.267 -7.680 1.00 88.25 95 LEU A C 1
ATOM 737 O O . LEU A 1 95 ? 14.138 -2.816 -7.650 1.00 88.25 95 LEU A O 1
ATOM 741 N N . GLN A 1 96 ? 12.761 -4.551 -7.964 1.00 88.12 96 GLN A N 1
ATOM 742 C CA . GLN A 1 96 ? 13.819 -5.529 -8.240 1.00 88.12 96 GLN A CA 1
ATOM 743 C C . GLN A 1 96 ? 14.640 -5.180 -9.486 1.00 88.12 96 GLN A C 1
ATOM 745 O O . GLN A 1 96 ? 15.863 -5.351 -9.474 1.00 88.12 96 GLN A O 1
ATOM 750 N N . SER A 1 97 ? 14.004 -4.686 -10.554 1.00 82.94 97 SER A N 1
ATOM 751 C CA . SER A 1 97 ? 14.727 -4.250 -11.756 1.00 82.94 97 SER A CA 1
ATOM 752 C C . SER A 1 97 ? 15.658 -3.071 -11.451 1.00 82.94 97 SER A C 1
ATOM 754 O O . SER A 1 97 ? 16.798 -3.057 -11.920 1.00 82.94 97 SER A O 1
ATOM 756 N N . ARG A 1 98 ? 15.230 -2.151 -10.577 1.00 77.88 98 ARG A N 1
ATOM 757 C CA . ARG A 1 98 ? 16.052 -1.032 -10.105 1.00 77.88 98 ARG A CA 1
ATOM 758 C C . ARG A 1 98 ? 17.210 -1.482 -9.213 1.00 77.88 98 ARG A C 1
ATOM 760 O O . ARG A 1 98 ? 18.339 -1.076 -9.467 1.00 77.88 98 ARG A O 1
ATOM 767 N N . LEU A 1 99 ? 16.976 -2.375 -8.244 1.00 79.56 99 LEU A N 1
ATOM 768 C CA . LEU A 1 99 ? 18.043 -2.904 -7.374 1.00 79.56 99 LEU A CA 1
ATOM 769 C C . LEU A 1 99 ? 19.158 -3.618 -8.157 1.00 79.56 99 LEU A C 1
ATOM 771 O O . LEU A 1 99 ? 20.312 -3.619 -7.727 1.00 79.56 99 LEU A O 1
ATOM 775 N N . ARG A 1 100 ? 18.834 -4.244 -9.297 1.00 72.75 100 ARG A N 1
ATOM 776 C CA . ARG A 1 100 ? 19.834 -4.899 -10.158 1.00 72.75 100 ARG A CA 1
ATOM 777 C C . ARG A 1 100 ? 20.765 -3.901 -10.852 1.00 72.75 100 ARG A C 1
ATOM 779 O O . ARG A 1 100 ? 21.918 -4.252 -11.090 1.00 72.75 100 ARG A O 1
ATOM 786 N N . GLY A 1 101 ? 20.274 -2.704 -11.180 1.00 66.56 101 GLY A N 1
ATOM 787 C CA . GLY A 1 101 ? 21.045 -1.653 -11.853 1.00 66.56 101 GLY A CA 1
ATOM 788 C C . GLY A 1 101 ? 21.723 -0.657 -10.908 1.00 66.56 101 GLY A C 1
ATOM 789 O O . GLY A 1 101 ? 22.773 -0.126 -11.253 1.00 66.56 101 GLY A O 1
ATOM 790 N N . ASP A 1 102 ? 21.150 -0.427 -9.726 1.00 65.19 102 ASP A N 1
ATOM 791 C CA . ASP A 1 102 ? 21.550 0.625 -8.785 1.00 65.19 102 ASP A CA 1
ATOM 792 C C . ASP A 1 102 ? 21.664 0.056 -7.359 1.00 65.19 102 ASP A C 1
ATOM 794 O O . ASP A 1 102 ? 20.763 0.166 -6.519 1.00 65.19 102 ASP A O 1
ATOM 798 N N . ARG A 1 103 ? 22.768 -0.658 -7.105 1.00 60.66 103 ARG A N 1
ATOM 799 C CA . ARG A 1 103 ? 23.026 -1.314 -5.818 1.00 60.66 103 ARG A CA 1
ATOM 800 C C . ARG A 1 103 ? 23.435 -0.275 -4.773 1.00 60.66 103 ARG A C 1
ATOM 802 O O . ARG A 1 103 ? 24.604 0.074 -4.678 1.00 60.66 103 ARG A O 1
ATOM 809 N N . GLY A 1 104 ? 22.482 0.160 -3.950 1.00 61.12 104 GLY A N 1
ATOM 810 C CA . GLY A 1 104 ? 22.774 0.858 -2.692 1.00 61.12 104 GLY A CA 1
ATOM 811 C C . GLY A 1 104 ? 22.518 2.366 -2.666 1.00 61.12 104 GLY A C 1
ATOM 812 O O . GLY A 1 104 ? 22.922 3.014 -1.702 1.00 61.12 104 GLY A O 1
ATOM 813 N N . SER A 1 105 ? 21.822 2.943 -3.652 1.00 70.88 105 SER A N 1
ATOM 814 C CA . SER A 1 105 ? 21.409 4.349 -3.555 1.00 70.88 105 SER A CA 1
ATOM 815 C C . SER A 1 105 ? 20.404 4.567 -2.413 1.00 70.88 105 SER A C 1
ATOM 817 O O . SER A 1 105 ? 19.497 3.757 -2.177 1.00 70.88 105 SER A O 1
ATOM 819 N N . ARG A 1 106 ? 20.540 5.694 -1.697 1.00 71.19 106 ARG A N 1
ATOM 820 C CA . ARG A 1 106 ? 19.667 6.059 -0.562 1.00 71.19 106 ARG A CA 1
ATOM 821 C C . ARG A 1 106 ? 18.182 6.065 -0.955 1.00 71.19 106 ARG A C 1
ATOM 823 O O . ARG A 1 106 ? 17.348 5.566 -0.203 1.00 71.19 106 ARG A O 1
ATOM 830 N N . GLY A 1 107 ? 17.862 6.539 -2.163 1.00 74.75 107 GLY A N 1
ATOM 831 C CA . GLY A 1 107 ? 16.495 6.548 -2.697 1.00 74.75 107 GLY A CA 1
ATOM 832 C C . GLY A 1 107 ? 15.910 5.151 -2.948 1.00 74.75 107 GLY A C 1
ATOM 833 O O . GLY A 1 107 ? 14.711 4.940 -2.745 1.00 74.75 107 GLY A O 1
ATOM 834 N N . THR A 1 108 ? 16.741 4.175 -3.330 1.00 80.69 108 THR A N 1
ATOM 835 C CA . THR A 1 108 ? 16.310 2.777 -3.494 1.00 80.69 108 THR A CA 1
ATOM 836 C C . THR A 1 108 ? 16.038 2.124 -2.141 1.00 80.69 108 THR A C 1
ATOM 838 O O . THR A 1 108 ? 15.030 1.434 -2.003 1.00 80.69 108 THR A O 1
ATOM 841 N N . ARG A 1 109 ? 16.864 2.400 -1.119 1.00 82.88 109 ARG A N 1
ATOM 842 C CA . ARG A 1 109 ? 16.625 1.919 0.254 1.00 82.88 109 ARG A CA 1
ATOM 843 C C . ARG A 1 109 ? 15.302 2.441 0.823 1.00 82.88 109 ARG A C 1
ATOM 845 O O . ARG A 1 109 ? 14.530 1.645 1.344 1.00 82.88 109 ARG A O 1
ATOM 852 N N . ARG A 1 110 ? 15.008 3.733 0.644 1.00 84.94 110 ARG A N 1
ATOM 853 C CA . ARG A 1 110 ? 13.730 4.343 1.054 1.00 84.94 110 ARG A CA 1
ATOM 854 C C . ARG A 1 110 ? 12.531 3.719 0.338 1.00 84.94 110 ARG A C 1
ATOM 856 O O . ARG A 1 110 ? 11.551 3.332 0.960 1.00 84.94 110 ARG A O 1
ATOM 863 N N . SER A 1 111 ? 12.633 3.556 -0.983 1.00 88.25 111 SER A N 1
ATOM 864 C CA . SER A 1 111 ? 11.582 2.910 -1.787 1.00 88.25 111 SER A CA 1
ATOM 865 C C . SER A 1 111 ? 11.317 1.468 -1.332 1.00 88.25 111 SER A C 1
ATOM 867 O O . SER A 1 111 ? 10.175 1.016 -1.319 1.00 88.25 111 SER A O 1
ATOM 869 N N . LEU A 1 112 ? 12.374 0.751 -0.940 1.00 90.56 112 LEU A N 1
ATOM 870 C CA . LEU A 1 112 ? 12.291 -0.606 -0.410 1.00 90.56 112 LEU A CA 1
ATOM 871 C C . LEU A 1 112 ? 11.667 -0.653 0.986 1.00 90.56 112 LEU A C 1
ATOM 873 O O . LEU A 1 112 ? 10.826 -1.512 1.229 1.00 90.56 112 LEU A O 1
ATOM 877 N N . HIS A 1 113 ? 12.020 0.285 1.866 1.00 91.06 113 HIS A N 1
ATOM 878 C CA . HIS A 1 113 ? 11.378 0.422 3.172 1.00 91.06 113 HIS A CA 1
ATOM 879 C C . HIS A 1 113 ? 9.864 0.635 3.023 1.00 91.06 113 HIS A C 1
ATOM 881 O O . HIS A 1 113 ? 9.077 -0.096 3.615 1.00 91.06 113 HIS A O 1
ATOM 887 N N . TYR A 1 114 ? 9.446 1.542 2.134 1.00 93.31 114 TYR A N 1
ATOM 888 C CA . TYR A 1 114 ? 8.027 1.812 1.876 1.00 93.31 114 TYR A CA 1
ATOM 889 C C . TYR A 1 114 ? 7.287 0.584 1.341 1.00 93.31 114 TYR A C 1
ATOM 891 O O . TYR A 1 114 ? 6.148 0.329 1.728 1.00 93.31 114 TYR A O 1
ATOM 899 N N . TYR A 1 115 ? 7.933 -0.181 0.457 1.00 95.12 115 TYR A N 1
ATOM 900 C CA . TYR A 1 115 ? 7.379 -1.431 -0.053 1.00 95.12 115 TYR A CA 1
ATOM 901 C C . TYR A 1 115 ? 7.173 -2.459 1.070 1.00 95.12 115 TYR A C 1
ATOM 903 O O . TYR A 1 115 ? 6.105 -3.063 1.137 1.00 95.12 115 TYR A O 1
ATOM 911 N N . PHE A 1 116 ? 8.153 -2.637 1.964 1.00 94.88 116 PHE A N 1
ATOM 912 C CA . PHE A 1 116 ? 8.017 -3.566 3.088 1.00 94.88 116 PHE A CA 1
ATOM 913 C C . PHE A 1 116 ? 6.937 -3.132 4.072 1.00 94.88 116 PHE A C 1
ATOM 915 O O . PHE A 1 116 ? 6.146 -3.970 4.483 1.00 94.88 116 PHE A O 1
ATOM 922 N N . VAL A 1 117 ? 6.823 -1.835 4.364 1.00 95.31 117 VAL A N 1
ATOM 923 C CA . VAL A 1 117 ? 5.717 -1.318 5.180 1.00 95.31 117 VAL A CA 1
ATOM 924 C C . VAL A 1 117 ? 4.364 -1.627 4.528 1.00 95.31 117 VAL A C 1
ATOM 926 O O . VAL A 1 117 ? 3.463 -2.139 5.189 1.00 95.31 117 VAL A O 1
ATOM 929 N N . ALA A 1 118 ? 4.206 -1.370 3.225 1.00 96.25 118 ALA A N 1
ATOM 930 C CA . ALA A 1 118 ? 2.961 -1.677 2.517 1.00 96.25 118 ALA A CA 1
ATOM 931 C C . ALA A 1 118 ? 2.634 -3.183 2.530 1.00 96.25 118 ALA A C 1
ATOM 933 O O . ALA A 1 118 ? 1.476 -3.557 2.725 1.00 96.25 118 ALA A O 1
ATOM 934 N N . GLN A 1 119 ? 3.645 -4.040 2.351 1.00 95.81 119 GLN A N 1
ATOM 935 C CA . GLN A 1 119 ? 3.497 -5.493 2.411 1.00 95.81 119 GLN A CA 1
ATOM 936 C C . GLN A 1 119 ? 3.113 -5.963 3.823 1.00 95.81 119 GLN A C 1
ATOM 938 O O . GLN A 1 119 ? 2.148 -6.707 3.966 1.00 95.81 119 GLN A O 1
ATOM 943 N N . ASP A 1 120 ? 3.792 -5.484 4.865 1.00 94.81 120 ASP A N 1
ATOM 944 C CA . ASP A 1 120 ? 3.496 -5.824 6.260 1.00 94.81 120 ASP A CA 1
ATOM 945 C C . ASP A 1 120 ? 2.071 -5.412 6.653 1.00 94.81 120 ASP A C 1
ATOM 947 O O . ASP A 1 120 ? 1.370 -6.157 7.346 1.00 94.81 120 ASP A O 1
ATOM 951 N N . ILE A 1 121 ? 1.614 -4.232 6.213 1.00 94.56 121 ILE A N 1
ATOM 952 C CA . ILE A 1 121 ? 0.232 -3.794 6.445 1.00 94.56 121 ILE A CA 1
ATOM 953 C C . ILE A 1 121 ? -0.744 -4.723 5.716 1.00 94.56 121 ILE A C 1
ATOM 955 O O . ILE A 1 121 ? -1.736 -5.139 6.315 1.00 94.56 121 ILE A O 1
ATOM 959 N N . HIS A 1 122 ? -0.470 -5.083 4.456 1.00 95.06 122 HIS A N 1
ATOM 960 C CA . HIS A 1 122 ? -1.302 -6.025 3.702 1.00 95.06 122 HIS A CA 1
ATOM 961 C C . HIS A 1 122 ? -1.387 -7.395 4.385 1.00 95.06 122 HIS A C 1
ATOM 963 O O . HIS A 1 122 ? -2.492 -7.900 4.581 1.00 95.06 122 HIS A O 1
ATOM 969 N N . GLU A 1 123 ? -0.264 -7.962 4.824 1.00 93.81 123 GLU A N 1
ATOM 970 C CA . GLU A 1 123 ? -0.216 -9.256 5.514 1.00 93.81 123 GLU A CA 1
ATOM 971 C C . GLU A 1 123 ? -1.002 -9.227 6.836 1.00 93.81 123 GLU A C 1
ATOM 973 O O . GLU A 1 123 ? -1.796 -10.130 7.125 1.00 93.81 123 GLU A O 1
ATOM 978 N N . ARG A 1 124 ? -0.862 -8.160 7.634 1.00 91.19 124 ARG A N 1
ATOM 979 C CA . ARG A 1 124 ? -1.613 -7.975 8.892 1.00 91.19 124 ARG A CA 1
ATOM 980 C C . ARG A 1 124 ? -3.107 -7.788 8.650 1.00 91.19 124 ARG A C 1
ATOM 982 O O . ARG A 1 124 ? -3.931 -8.409 9.330 1.00 91.19 124 ARG A O 1
ATOM 989 N N . ALA A 1 125 ? -3.454 -6.976 7.657 1.00 89.00 125 ALA A N 1
ATOM 990 C CA . ALA A 1 125 ? -4.834 -6.732 7.287 1.00 89.00 125 ALA A CA 1
ATOM 991 C C . ALA A 1 125 ? -5.473 -7.998 6.700 1.00 89.00 125 ALA A C 1
ATOM 993 O O . ALA A 1 125 ? -6.609 -8.300 7.040 1.00 89.00 125 ALA A O 1
ATOM 994 N N . SER A 1 126 ? -4.774 -8.791 5.885 1.00 88.19 126 SER A N 1
ATOM 995 C CA . SER A 1 126 ? -5.297 -10.044 5.318 1.00 88.19 126 SER A CA 1
ATOM 996 C C . SER A 1 126 ? -5.392 -11.180 6.340 1.00 88.19 126 SER A C 1
ATOM 998 O O . SER A 1 126 ? -6.337 -11.957 6.277 1.00 88.19 126 SER A O 1
ATOM 1000 N N . SER A 1 127 ? -4.463 -11.274 7.295 1.00 81.00 127 SER A N 1
ATOM 1001 C CA . SER A 1 127 ? -4.446 -12.347 8.310 1.00 81.00 127 SER A CA 1
ATOM 1002 C C . SER A 1 127 ? -5.531 -12.216 9.381 1.00 81.00 127 SER A C 1
ATOM 1004 O O . SER A 1 127 ? -5.786 -13.160 10.128 1.00 81.00 127 SER A O 1
ATOM 1006 N N . SER A 1 128 ? -6.200 -11.064 9.452 1.00 69.00 128 SER A N 1
ATOM 1007 C CA . SER A 1 128 ? -7.323 -10.841 10.359 1.00 69.00 128 SER A CA 1
ATOM 1008 C C . SER A 1 128 ? -8.586 -11.545 9.853 1.00 69.00 128 SER A C 1
ATOM 1010 O O . SER A 1 128 ? -9.462 -10.897 9.275 1.00 69.00 128 SER A O 1
ATOM 1012 N N . HIS A 1 129 ? -8.652 -12.867 10.050 1.00 63.66 129 HIS A N 1
ATOM 1013 C CA . HIS A 1 129 ? -9.817 -13.716 9.788 1.00 63.66 129 HIS A CA 1
ATOM 1014 C C . HIS A 1 129 ? -10.767 -13.692 10.986 1.00 63.66 129 HIS A C 1
ATOM 1016 O O . HIS A 1 129 ? -10.765 -14.584 11.833 1.00 63.66 129 HIS A O 1
ATOM 1022 N N . LEU A 1 130 ? -11.569 -12.635 11.068 1.00 66.00 130 LEU A N 1
ATOM 1023 C CA . LEU A 1 130 ? -12.683 -12.574 12.003 1.00 66.00 130 LEU A CA 1
ATOM 1024 C C . LEU A 1 130 ? -13.922 -13.184 11.336 1.00 66.00 130 LEU A C 1
ATOM 1026 O O . LEU A 1 130 ? -14.170 -12.944 10.157 1.00 66.00 130 LEU A O 1
ATOM 1030 N N . GLN A 1 131 ? -14.718 -13.959 12.069 1.00 66.44 131 GLN A N 1
ATOM 1031 C CA . GLN A 1 131 ? -16.029 -14.398 11.584 1.00 66.44 131 GLN A CA 1
ATOM 1032 C C . GLN A 1 131 ? -17.017 -13.234 11.732 1.00 66.44 131 GLN A C 1
ATOM 1034 O O . GLN A 1 131 ? -17.750 -13.148 12.710 1.00 66.44 131 GLN A O 1
ATOM 1039 N N . TYR A 1 132 ? -16.985 -12.296 10.779 1.00 70.44 132 TYR A N 1
ATOM 1040 C CA . TYR A 1 132 ? -17.758 -11.045 10.834 1.00 70.44 132 TYR A CA 1
ATOM 1041 C C . TYR A 1 132 ? -19.263 -11.267 11.034 1.00 70.44 132 TYR A C 1
ATOM 1043 O O . TYR A 1 132 ? -19.900 -10.477 11.723 1.00 70.44 132 TYR A O 1
ATOM 1051 N N . HIS A 1 133 ? -19.799 -12.368 10.499 1.00 65.06 133 HIS A N 1
ATOM 1052 C CA . HIS A 1 133 ? -21.199 -12.764 10.651 1.00 65.06 133 HIS A CA 1
ATOM 1053 C C . HIS A 1 133 ? -21.581 -13.028 12.117 1.00 65.06 133 HIS A C 1
ATOM 1055 O O . HIS A 1 133 ? -22.612 -12.539 12.571 1.00 65.06 133 HIS A O 1
ATOM 1061 N N . LEU A 1 134 ? -20.731 -13.721 12.887 1.00 66.56 134 LEU A N 1
ATOM 1062 C CA . LEU A 1 134 ? -20.986 -13.962 14.313 1.00 66.56 134 LEU A CA 1
ATOM 1063 C C . LEU A 1 134 ? -20.886 -12.668 15.121 1.00 66.56 134 LEU A C 1
ATOM 1065 O O . LEU A 1 134 ? -21.733 -12.386 15.961 1.00 66.56 134 LEU A O 1
ATOM 1069 N N . LEU A 1 135 ? -19.890 -11.829 14.815 1.00 68.94 135 LEU A N 1
ATOM 1070 C CA . LEU A 1 135 ? -19.705 -10.583 15.554 1.00 68.94 135 LEU A CA 1
ATOM 1071 C C . LEU A 1 135 ? -20.848 -9.587 15.362 1.00 68.94 135 LEU A C 1
ATOM 1073 O O . LEU A 1 135 ? -21.165 -8.860 16.300 1.00 68.94 135 LEU A O 1
ATOM 1077 N N . ARG A 1 136 ? -21.462 -9.517 14.178 1.00 68.50 136 ARG A N 1
ATOM 1078 C CA . ARG A 1 136 ? -22.610 -8.624 13.982 1.00 68.50 136 ARG A CA 1
ATOM 1079 C C . ARG A 1 136 ? -23.871 -9.146 14.656 1.00 68.50 136 ARG A C 1
ATOM 1081 O O . ARG A 1 136 ? -24.632 -8.324 15.146 1.00 68.50 136 ARG A O 1
ATOM 1088 N N . GLY A 1 137 ? -24.076 -10.463 14.714 1.00 65.44 137 GLY A N 1
ATOM 1089 C CA . GLY A 1 137 ? -25.209 -11.061 15.426 1.00 65.44 137 GLY A CA 1
ATOM 1090 C C . GLY A 1 137 ? -25.193 -10.724 16.917 1.00 65.44 137 GLY A C 1
ATOM 1091 O O . GLY A 1 137 ? -26.165 -10.174 17.433 1.00 65.44 137 GLY A O 1
ATOM 1092 N N . ASP A 1 138 ? -24.057 -10.963 17.572 1.00 64.38 138 ASP A N 1
ATOM 1093 C CA . ASP A 1 138 ? -23.925 -10.795 19.025 1.00 64.38 138 ASP A CA 1
ATOM 1094 C C . ASP A 1 138 ? -23.800 -9.321 19.454 1.00 64.38 138 ASP A C 1
ATOM 1096 O O . ASP A 1 138 ? -24.246 -8.940 20.535 1.00 64.38 138 ASP A O 1
ATOM 1100 N N . TRP A 1 139 ? -23.214 -8.459 18.609 1.00 65.06 139 TRP A N 1
ATOM 1101 C CA . TRP A 1 139 ? -22.808 -7.099 18.999 1.00 65.06 139 TRP A CA 1
ATOM 1102 C C . TRP A 1 139 ? -23.444 -5.976 18.176 1.00 65.06 139 TRP A C 1
ATOM 1104 O O . TRP A 1 139 ? -22.956 -4.845 18.225 1.00 65.06 139 TRP A O 1
ATOM 1114 N N . ARG A 1 140 ? -24.537 -6.244 17.446 1.00 60.50 140 ARG A N 1
ATOM 1115 C CA . ARG A 1 140 ? -25.195 -5.261 16.560 1.00 60.50 140 ARG A CA 1
ATOM 1116 C C . ARG A 1 140 ? -25.485 -3.916 17.230 1.00 60.50 140 ARG A C 1
ATOM 1118 O O . ARG A 1 140 ? -25.342 -2.871 16.608 1.00 60.50 140 ARG A O 1
ATOM 1125 N N . TYR A 1 141 ? -25.878 -3.948 18.502 1.00 61.62 141 TYR A N 1
ATOM 1126 C CA . TYR A 1 141 ? -26.268 -2.765 19.275 1.00 61.62 141 TYR A CA 1
ATOM 1127 C C . TYR A 1 141 ? -25.108 -2.110 20.037 1.00 61.62 141 TYR A C 1
ATOM 1129 O O . TYR A 1 141 ? -25.319 -1.140 20.765 1.00 61.62 141 TYR A O 1
ATOM 1137 N N 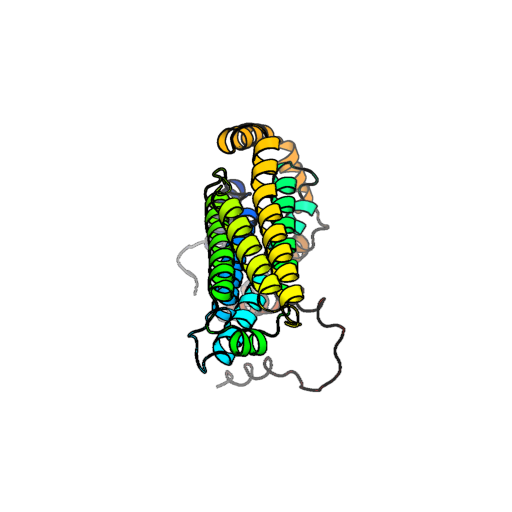. ASN A 1 142 ? -23.885 -2.624 19.892 1.00 73.56 142 ASN A N 1
ATOM 1138 C CA . ASN A 1 142 ? -22.723 -2.130 20.614 1.00 73.56 142 ASN A CA 1
ATOM 1139 C C . ASN A 1 142 ? -21.872 -1.193 19.740 1.00 73.56 142 ASN A C 1
ATOM 1141 O O . ASN A 1 142 ? -21.547 -1.485 18.591 1.00 73.56 142 ASN A O 1
ATOM 1145 N N . GLU A 1 143 ? -21.427 -0.078 20.320 1.00 83.44 143 GLU A N 1
ATOM 1146 C CA . GLU A 1 143 ? -20.619 0.948 19.647 1.00 83.44 143 GLU A CA 1
ATOM 1147 C C . GLU A 1 143 ? -19.227 0.465 19.189 1.00 83.44 143 GLU A C 1
ATOM 1149 O O . GLU A 1 143 ? -18.508 1.178 18.483 1.00 83.44 143 GLU A O 1
ATOM 1154 N N . ILE A 1 144 ? -18.810 -0.731 19.607 1.00 86.94 144 ILE A N 1
ATOM 1155 C CA . ILE A 1 144 ? -17.469 -1.271 19.368 1.00 86.94 144 ILE A CA 1
ATOM 1156 C C . ILE A 1 144 ? -17.210 -1.520 17.879 1.00 86.94 144 ILE A C 1
ATOM 1158 O O . ILE A 1 144 ? -16.152 -1.123 17.384 1.00 86.94 144 ILE A O 1
ATOM 1162 N N . LEU A 1 145 ? -18.165 -2.110 17.150 1.00 86.00 145 LEU A N 1
ATOM 1163 C CA . LEU A 1 145 ? -18.013 -2.381 15.713 1.00 86.00 145 LEU A CA 1
ATOM 1164 C C . LEU A 1 145 ? -17.819 -1.083 14.920 1.00 86.00 145 LEU A C 1
ATOM 1166 O O . LEU A 1 145 ? -16.868 -0.963 14.147 1.00 86.00 145 LEU A O 1
ATOM 1170 N N . PHE A 1 146 ? -18.621 -0.061 15.226 1.00 88.69 146 PHE A N 1
ATOM 1171 C CA . PHE A 1 146 ? -18.491 1.270 14.633 1.00 88.69 146 PHE A CA 1
ATOM 1172 C C . PHE A 1 146 ? -17.121 1.910 14.914 1.00 88.69 146 PHE A C 1
ATOM 1174 O O . PHE A 1 146 ? -16.526 2.567 14.055 1.00 88.69 146 PHE A O 1
ATOM 1181 N N . ARG A 1 147 ? -16.564 1.710 16.115 1.00 90.75 147 ARG A N 1
ATOM 1182 C CA . ARG A 1 147 ? -15.226 2.217 16.465 1.00 90.75 147 ARG A CA 1
ATOM 1183 C C . ARG A 1 147 ? -14.112 1.501 15.691 1.00 90.75 147 ARG A C 1
ATOM 1185 O O . ARG A 1 147 ? -13.163 2.170 15.278 1.00 90.75 147 ARG A O 1
ATOM 1192 N N . PHE A 1 148 ? -14.232 0.193 15.449 1.00 90.81 148 PHE A N 1
ATOM 1193 C CA . PHE A 1 148 ? -13.316 -0.550 14.571 1.00 90.81 148 PHE A CA 1
ATOM 1194 C C . PHE A 1 148 ? -13.409 -0.074 13.117 1.00 90.81 148 PHE A C 1
ATOM 1196 O O . PHE A 1 148 ? -12.379 0.242 12.518 1.00 90.81 148 PHE A O 1
ATOM 1203 N N . GLN A 1 149 ? -14.628 0.057 12.584 1.00 91.50 149 GLN A N 1
ATOM 1204 C CA . GLN A 1 149 ? -14.885 0.610 11.251 1.00 91.50 149 GLN A CA 1
ATOM 1205 C C . GLN A 1 149 ? -14.239 1.993 11.094 1.00 91.50 149 GLN A C 1
ATOM 1207 O O . GLN A 1 149 ? -13.510 2.254 10.137 1.00 91.50 149 GLN A O 1
ATOM 1212 N N . ARG A 1 150 ? -14.436 2.877 12.079 1.00 92.81 150 ARG A N 1
ATOM 1213 C CA . ARG A 1 150 ? -13.846 4.219 12.083 1.00 92.81 150 ARG A CA 1
ATOM 1214 C C . ARG A 1 150 ? -12.316 4.193 12.078 1.00 92.81 150 ARG A C 1
ATOM 1216 O O . ARG A 1 150 ? -11.718 4.989 11.358 1.00 92.81 150 ARG A O 1
ATOM 1223 N N . LEU A 1 151 ? -11.680 3.322 12.863 1.00 94.25 151 LEU A N 1
ATOM 1224 C CA . LEU A 1 151 ? -10.217 3.199 12.874 1.00 94.25 151 LEU A CA 1
ATOM 1225 C C . LEU A 1 151 ? -9.673 2.717 11.527 1.00 94.25 151 LEU A C 1
ATOM 1227 O O . LEU A 1 151 ? -8.712 3.301 11.031 1.00 94.25 151 LEU A O 1
ATOM 1231 N N . LEU A 1 152 ? -10.305 1.716 10.910 1.00 93.62 152 LEU A N 1
ATOM 1232 C CA . LEU A 1 152 ? -9.926 1.244 9.575 1.00 93.62 152 LEU A CA 1
ATOM 1233 C C . LEU A 1 152 ? -10.039 2.356 8.528 1.00 93.62 152 LEU A C 1
ATOM 1235 O O . LEU A 1 152 ? -9.090 2.585 7.781 1.00 93.62 152 LEU A O 1
ATOM 1239 N N . ASN A 1 153 ? -11.134 3.121 8.544 1.00 95.12 153 ASN A N 1
ATOM 1240 C CA . ASN A 1 153 ? -11.315 4.277 7.661 1.00 95.12 153 ASN A CA 1
ATOM 1241 C C . ASN A 1 153 ? -10.256 5.369 7.897 1.00 95.12 153 ASN A C 1
ATOM 1243 O O . ASN A 1 153 ? -9.769 5.988 6.948 1.00 95.12 153 ASN A O 1
ATOM 1247 N N . MET A 1 154 ? -9.855 5.604 9.152 1.00 95.38 154 MET A N 1
ATOM 1248 C CA . MET A 1 154 ? -8.752 6.520 9.461 1.00 95.38 154 MET A CA 1
ATOM 1249 C C . MET A 1 154 ? -7.423 6.014 8.878 1.00 95.38 154 MET A C 1
ATOM 1251 O O . MET A 1 154 ? -6.706 6.794 8.250 1.00 95.38 154 MET A O 1
ATOM 1255 N N . GLN A 1 155 ? -7.106 4.722 9.020 1.00 95.62 155 GLN A N 1
ATOM 1256 C CA . GLN A 1 155 ? -5.894 4.116 8.444 1.00 95.62 155 GLN A CA 1
ATOM 1257 C C . GLN A 1 155 ? -5.908 4.139 6.910 1.00 95.62 155 GLN A C 1
ATOM 1259 O O . GLN A 1 155 ? -4.889 4.441 6.284 1.00 95.62 155 GLN A O 1
ATOM 1264 N N . ALA A 1 156 ? -7.067 3.898 6.298 1.00 96.44 156 ALA A N 1
ATOM 1265 C CA . ALA A 1 156 ? -7.259 4.017 4.859 1.00 96.44 156 ALA A CA 1
ATOM 1266 C C . ALA A 1 156 ? -6.997 5.451 4.373 1.00 96.44 156 ALA A C 1
ATOM 1268 O O . ALA A 1 156 ? -6.260 5.668 3.407 1.00 96.44 156 ALA A O 1
ATOM 1269 N N . GLN A 1 157 ? -7.520 6.452 5.086 1.00 96.25 157 GLN A N 1
ATOM 1270 C CA . GLN A 1 157 ? -7.264 7.857 4.777 1.00 96.25 157 GLN A CA 1
ATOM 1271 C C . GLN A 1 157 ? -5.779 8.217 4.914 1.00 96.25 157 GLN A C 1
ATOM 1273 O O . GLN A 1 157 ? -5.246 8.919 4.051 1.00 96.25 157 GLN A O 1
ATOM 1278 N N . ALA A 1 158 ? -5.100 7.705 5.942 1.00 95.75 158 ALA A N 1
ATOM 1279 C CA . ALA A 1 158 ? -3.660 7.882 6.106 1.00 95.75 158 ALA A CA 1
ATOM 1280 C C . ALA A 1 158 ? -2.877 7.274 4.927 1.00 95.75 158 ALA A C 1
ATOM 1282 O O . ALA A 1 158 ? -1.980 7.925 4.393 1.00 95.75 158 ALA A O 1
ATOM 1283 N N . CYS A 1 159 ? -3.269 6.087 4.448 1.00 96.38 159 CYS A N 1
ATOM 1284 C CA . CYS A 1 159 ? -2.682 5.461 3.258 1.00 96.38 159 CYS A CA 1
ATOM 1285 C C . CYS A 1 159 ? -2.914 6.294 1.982 1.00 96.38 159 CYS A C 1
ATOM 1287 O O . CYS A 1 159 ? -1.988 6.460 1.185 1.00 96.38 159 CYS A O 1
ATOM 1289 N N . ARG A 1 160 ? -4.109 6.881 1.791 1.00 96.56 160 ARG A N 1
ATOM 1290 C CA . ARG A 1 160 ? -4.385 7.801 0.664 1.00 96.56 160 ARG A CA 1
ATOM 1291 C C . ARG A 1 160 ? -3.515 9.051 0.712 1.00 96.56 160 ARG A C 1
ATOM 1293 O O . ARG A 1 160 ? -2.954 9.449 -0.307 1.00 96.56 160 ARG A O 1
ATOM 1300 N N . GLN A 1 161 ? -3.406 9.669 1.885 1.00 95.69 161 GLN A N 1
ATOM 1301 C CA . GLN A 1 161 ? -2.566 10.850 2.082 1.00 95.69 161 GLN A CA 1
ATOM 1302 C C . GLN A 1 161 ? -1.099 10.523 1.819 1.00 95.69 161 GLN A C 1
ATOM 1304 O O . GLN A 1 161 ? -0.431 11.252 1.092 1.00 95.69 161 GLN A O 1
ATOM 1309 N N . LEU A 1 162 ? -0.618 9.387 2.324 1.00 94.75 162 LEU A N 1
ATOM 1310 C CA . LEU A 1 162 ? 0.735 8.915 2.072 1.00 94.75 162 LEU A CA 1
ATOM 1311 C C . LEU A 1 162 ? 0.991 8.682 0.576 1.00 94.75 162 LEU A C 1
ATOM 1313 O O . LEU A 1 162 ? 2.013 9.135 0.066 1.00 94.75 162 LEU A O 1
ATOM 1317 N N . ALA A 1 163 ? 0.059 8.055 -0.150 1.00 95.31 163 ALA A N 1
ATOM 1318 C CA . ALA A 1 163 ? 0.159 7.891 -1.603 1.00 95.31 163 ALA A CA 1
ATOM 1319 C C . ALA A 1 163 ? 0.307 9.244 -2.323 1.00 95.31 163 ALA A C 1
ATOM 1321 O O . ALA A 1 163 ? 1.156 9.390 -3.205 1.00 95.31 163 ALA A O 1
ATOM 1322 N N . HIS A 1 164 ? -0.467 10.253 -1.914 1.00 94.44 164 HIS A N 1
ATOM 1323 C CA . HIS A 1 164 ? -0.365 11.605 -2.462 1.00 94.44 164 HIS A CA 1
ATOM 1324 C C . HIS A 1 164 ? 0.981 12.269 -2.133 1.00 94.44 164 HIS A C 1
ATOM 1326 O O . HIS A 1 164 ? 1.637 12.804 -3.027 1.00 94.44 164 HIS A O 1
ATOM 1332 N N . CYS A 1 165 ? 1.438 12.176 -0.881 1.00 92.00 165 CYS A N 1
ATOM 1333 C CA . CYS A 1 165 ? 2.739 12.693 -0.456 1.00 92.00 165 CYS A CA 1
ATOM 1334 C C . CYS A 1 165 ? 3.901 12.028 -1.214 1.00 92.00 165 CYS A C 1
ATOM 1336 O O . CYS A 1 165 ? 4.853 12.715 -1.578 1.00 92.00 165 CYS A O 1
ATOM 1338 N N . ILE A 1 166 ? 3.812 10.724 -1.512 1.00 90.00 166 ILE A N 1
ATOM 1339 C CA . ILE A 1 166 ? 4.804 9.999 -2.326 1.00 90.00 166 ILE A CA 1
ATOM 1340 C C . ILE A 1 166 ? 4.885 10.586 -3.740 1.00 90.00 166 ILE A C 1
ATOM 1342 O O . ILE A 1 166 ? 5.989 10.841 -4.224 1.00 90.00 166 ILE A O 1
ATOM 1346 N N . LEU A 1 167 ? 3.740 10.832 -4.389 1.00 88.88 167 LEU A N 1
ATOM 1347 C CA . LEU A 1 167 ? 3.691 11.404 -5.742 1.00 88.88 167 LEU A CA 1
ATOM 1348 C C . LEU A 1 167 ? 4.196 12.849 -5.779 1.00 88.88 167 LEU A C 1
ATOM 1350 O O . LEU A 1 167 ? 4.970 13.211 -6.664 1.00 88.88 167 LEU A O 1
ATOM 1354 N N . MET A 1 168 ? 3.791 13.659 -4.800 1.00 87.62 168 MET A N 1
ATOM 1355 C CA . MET A 1 168 ? 4.177 15.071 -4.694 1.00 87.62 168 MET A CA 1
ATOM 1356 C C . MET A 1 168 ? 5.574 15.279 -4.090 1.00 87.62 168 MET A C 1
ATOM 1358 O O . MET A 1 168 ? 6.032 16.415 -3.995 1.00 87.62 168 MET A O 1
ATOM 1362 N N . ARG A 1 169 ? 6.252 14.202 -3.665 1.00 81.69 169 ARG A N 1
ATOM 1363 C CA . ARG A 1 169 ? 7.530 14.231 -2.926 1.00 81.69 169 ARG A CA 1
ATOM 1364 C C . ARG A 1 169 ? 7.491 15.109 -1.673 1.00 81.69 169 ARG A C 1
ATOM 1366 O O . ARG A 1 169 ? 8.494 15.698 -1.279 1.00 81.69 169 ARG A O 1
ATOM 1373 N N . GLN A 1 170 ? 6.331 15.175 -1.033 1.00 86.62 170 GLN A N 1
ATOM 1374 C CA . GLN A 1 170 ? 6.135 15.912 0.207 1.00 86.62 170 GLN A CA 1
ATOM 1375 C C . GLN A 1 170 ? 6.381 15.008 1.412 1.00 86.62 170 GLN A C 1
ATOM 1377 O O . GLN A 1 170 ? 6.251 13.782 1.342 1.00 86.62 170 GLN A O 1
ATOM 1382 N N . ARG A 1 171 ? 6.742 15.625 2.537 1.00 85.81 171 ARG A N 1
ATOM 1383 C CA . ARG A 1 171 ? 6.849 14.924 3.814 1.00 85.81 171 ARG A CA 1
ATOM 1384 C C . ARG A 1 171 ? 5.453 14.518 4.283 1.00 85.81 171 ARG A C 1
ATOM 1386 O O . ARG A 1 171 ? 4.532 15.330 4.259 1.00 85.81 171 ARG A O 1
ATOM 1393 N N . TRP A 1 172 ? 5.316 13.266 4.699 1.00 88.94 172 TRP A N 1
ATOM 1394 C CA . TRP A 1 172 ? 4.098 12.771 5.324 1.00 88.94 172 TRP A CA 1
ATOM 1395 C C . TRP A 1 172 ? 4.225 12.918 6.843 1.00 88.94 172 TRP A C 1
ATOM 1397 O O . TRP A 1 172 ? 5.299 12.692 7.400 1.00 88.94 172 TRP A O 1
ATOM 1407 N N . VAL A 1 173 ? 3.140 13.329 7.493 1.00 88.56 173 VAL A N 1
ATOM 1408 C CA . VAL A 1 173 ? 3.070 13.541 8.942 1.00 88.56 173 VAL A CA 1
ATOM 1409 C C . VAL A 1 173 ? 1.964 12.655 9.484 1.00 88.56 173 VAL A C 1
ATOM 1411 O O . VAL A 1 173 ? 0.844 12.680 8.963 1.00 88.56 173 VAL A O 1
ATOM 1414 N N . HIS A 1 174 ? 2.279 11.866 10.507 1.00 89.88 174 HIS A N 1
ATOM 1415 C CA . HIS A 1 174 ? 1.313 10.982 11.128 1.00 89.88 174 HIS A CA 1
ATOM 1416 C C . HIS A 1 174 ? 0.327 11.765 12.007 1.00 89.88 174 HIS A C 1
ATOM 1418 O O . HIS A 1 174 ? 0.663 12.757 12.657 1.00 89.88 174 HIS A O 1
ATOM 1424 N N . ASP A 1 175 ? -0.930 11.330 12.027 1.00 90.00 175 ASP A N 1
ATOM 1425 C CA . ASP A 1 175 ? -1.998 12.052 12.710 1.00 90.00 175 ASP A CA 1
ATOM 1426 C C . ASP A 1 175 ? -2.079 11.679 14.200 1.00 90.00 175 ASP A C 1
ATOM 1428 O O . ASP A 1 175 ? -2.450 10.568 14.567 1.00 90.00 175 ASP A O 1
ATOM 1432 N N . SER A 1 176 ? -1.849 12.649 15.089 1.00 87.19 176 SER A N 1
ATOM 1433 C CA . SER A 1 176 ? -1.978 12.479 16.552 1.00 87.19 176 SER A CA 1
ATOM 1434 C C . SER A 1 176 ? -3.358 12.000 17.044 1.00 87.19 176 SER A C 1
ATOM 1436 O O . SER A 1 176 ? -3.535 11.676 18.223 1.00 87.19 176 SER A O 1
ATOM 1438 N N . ARG A 1 177 ? -4.391 12.005 16.190 1.00 90.62 177 ARG A N 1
ATOM 1439 C CA . ARG A 1 177 ? -5.730 11.500 16.534 1.00 90.62 177 ARG A CA 1
ATOM 1440 C C . ARG A 1 177 ? -5.780 9.975 16.678 1.00 90.62 177 ARG A C 1
ATOM 1442 O O . ARG A 1 177 ? -6.704 9.507 17.347 1.00 90.62 177 ARG A O 1
ATOM 1449 N N . PHE A 1 178 ? -4.835 9.225 16.100 1.00 91.31 178 PHE A N 1
ATOM 1450 C CA . PHE A 1 178 ? -4.806 7.759 16.190 1.00 91.31 178 PHE A CA 1
ATOM 1451 C C . PHE A 1 178 ? -4.700 7.268 17.634 1.00 91.31 178 PHE A C 1
ATOM 1453 O O . PHE A 1 178 ? -5.549 6.485 18.058 1.00 91.31 178 PHE A O 1
ATOM 1460 N N . GLU A 1 179 ? -3.765 7.808 18.420 1.00 91.94 179 GLU A N 1
ATOM 1461 C CA . GLU A 1 179 ? -3.558 7.411 19.822 1.00 91.94 179 GLU A CA 1
ATOM 1462 C C . GLU A 1 179 ? -4.856 7.516 20.636 1.00 91.94 179 GLU A C 1
ATOM 1464 O O . GLU A 1 179 ? -5.345 6.549 21.220 1.00 91.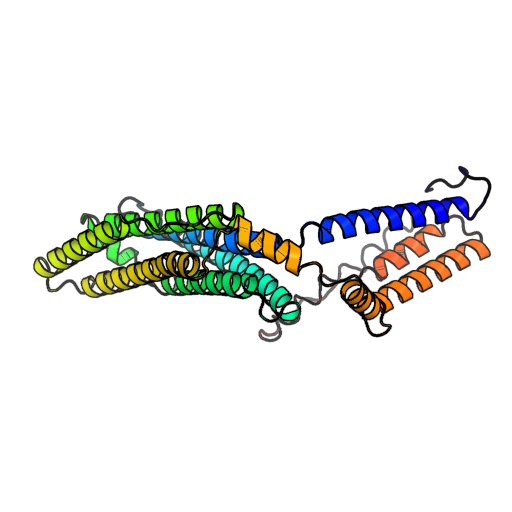94 179 GLU A O 1
ATOM 1469 N N . ARG A 1 180 ? -5.518 8.677 20.548 1.00 92.81 180 ARG A N 1
ATOM 1470 C CA . ARG A 1 180 ? -6.799 8.928 21.224 1.00 92.81 180 ARG A CA 1
ATOM 1471 C C . ARG A 1 180 ? -7.902 7.972 20.767 1.00 92.81 180 ARG A C 1
ATOM 1473 O O . ARG A 1 180 ? -8.771 7.619 21.565 1.00 92.81 180 ARG A O 1
ATOM 1480 N N . ALA A 1 181 ? -7.926 7.588 19.492 1.00 93.00 181 ALA A N 1
ATOM 1481 C CA . ALA A 1 181 ? -8.911 6.646 18.971 1.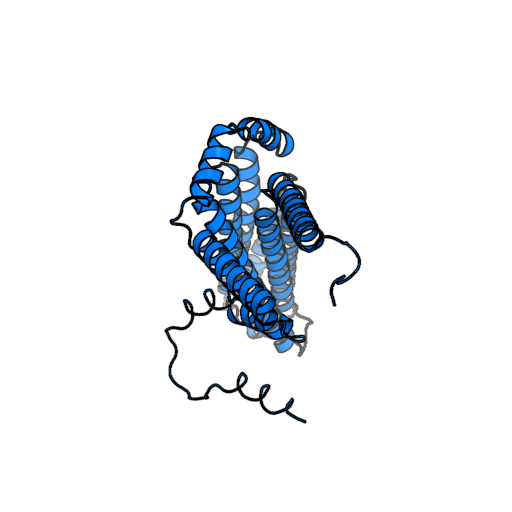00 93.00 181 ALA A CA 1
ATOM 1482 C C . ALA A 1 181 ? -8.649 5.215 19.477 1.00 93.00 181 ALA A C 1
ATOM 1484 O O . ALA A 1 181 ? -9.597 4.541 19.891 1.00 93.00 181 ALA A O 1
ATOM 1485 N N . PHE A 1 182 ? -7.383 4.789 19.533 1.00 94.75 182 PHE A N 1
ATOM 1486 C CA . PHE A 1 182 ? -6.983 3.495 20.090 1.00 94.75 182 PHE A CA 1
ATOM 1487 C C . PHE A 1 182 ? -7.268 3.388 21.587 1.00 94.75 182 PHE A C 1
ATOM 1489 O O . PHE A 1 182 ? -7.862 2.398 22.010 1.00 94.75 182 PHE A O 1
ATOM 1496 N N . GLU A 1 183 ? -6.921 4.400 22.385 1.00 93.56 183 GLU A N 1
ATOM 1497 C CA . GLU A 1 183 ? -7.227 4.428 23.823 1.00 93.56 183 GLU A CA 1
ATOM 1498 C C . GLU A 1 183 ? -8.735 4.328 24.089 1.00 93.56 183 GLU A C 1
ATOM 1500 O O . GLU A 1 183 ? -9.188 3.597 24.972 1.00 93.56 183 GLU A O 1
ATOM 1505 N N . ARG A 1 184 ? -9.541 5.064 23.313 1.00 92.56 184 ARG A N 1
ATOM 1506 C CA . ARG A 1 184 ? -11.004 5.055 23.441 1.00 92.56 184 ARG A CA 1
ATOM 1507 C C . ARG A 1 184 ? -11.610 3.708 23.079 1.00 92.56 184 ARG A C 1
ATOM 1509 O O . ARG A 1 184 ? -12.601 3.328 23.698 1.00 92.56 184 ARG A O 1
ATOM 1516 N N . LEU A 1 185 ? -11.076 3.029 22.066 1.00 92.19 185 LEU A N 1
ATOM 1517 C CA . LEU A 1 185 ? -11.528 1.691 21.697 1.00 92.19 185 LEU A CA 1
ATOM 1518 C C . LEU A 1 185 ? -11.092 0.659 22.738 1.00 92.19 185 LEU A C 1
ATOM 1520 O O . LEU A 1 185 ? -11.910 -0.154 23.151 1.00 92.19 185 LEU A O 1
ATOM 1524 N N . GLN A 1 186 ? -9.855 0.744 23.227 1.00 93.69 186 GLN A N 1
ATOM 1525 C CA . GLN A 1 186 ? -9.359 -0.136 24.280 1.00 93.69 186 GLN A CA 1
ATOM 1526 C C . GLN A 1 186 ? -10.245 -0.065 25.531 1.00 93.69 186 GLN A C 1
ATOM 1528 O O . GLN A 1 186 ? -10.759 -1.090 25.967 1.00 93.69 186 GLN A O 1
ATOM 1533 N N . LYS A 1 187 ? -10.538 1.145 26.027 1.00 92.19 187 LYS A N 1
ATOM 1534 C CA . LYS A 1 187 ? -11.448 1.343 27.171 1.00 92.19 187 LYS A CA 1
ATOM 1535 C C . LYS A 1 187 ? -12.866 0.828 26.909 1.00 92.19 187 LYS A C 1
ATOM 1537 O O . LYS A 1 187 ? -13.552 0.441 27.847 1.00 92.19 187 LYS A O 1
ATOM 1542 N N . ALA A 1 188 ? -13.340 0.869 25.662 1.00 89.94 188 ALA A N 1
ATOM 1543 C CA . ALA A 1 188 ? -14.655 0.335 25.311 1.00 89.94 188 ALA A CA 1
ATOM 1544 C C . ALA A 1 188 ? -14.673 -1.201 25.363 1.00 89.94 188 ALA A C 1
ATOM 1546 O O . ALA A 1 188 ? -15.628 -1.771 25.879 1.00 89.94 188 ALA A O 1
ATOM 1547 N N . ILE A 1 189 ? -13.603 -1.857 24.899 1.00 89.12 189 ILE A N 1
ATOM 1548 C CA . ILE A 1 189 ? -13.451 -3.317 24.979 1.00 89.12 189 ILE A CA 1
ATOM 1549 C C . ILE A 1 189 ? -13.284 -3.763 26.441 1.00 89.12 189 ILE A C 1
ATOM 1551 O O . ILE A 1 189 ? -13.934 -4.712 26.856 1.00 89.12 189 ILE A O 1
ATOM 1555 N N . GLU A 1 190 ? -12.494 -3.048 27.248 1.00 90.12 190 GLU A N 1
ATOM 1556 C CA . GLU A 1 190 ? -12.324 -3.345 28.683 1.00 90.12 190 GLU A CA 1
ATOM 1557 C C . GLU A 1 190 ? -13.647 -3.225 29.460 1.00 90.12 190 GLU A C 1
ATOM 1559 O O . GLU A 1 190 ? -13.955 -4.062 30.304 1.00 90.12 190 GLU A O 1
ATOM 1564 N N . ARG A 1 191 ? -14.475 -2.214 29.156 1.00 87.75 191 ARG A N 1
ATOM 1565 C CA . ARG A 1 191 ? -15.822 -2.104 29.745 1.00 87.75 191 ARG A CA 1
ATOM 1566 C C . ARG A 1 191 ? -16.734 -3.250 29.330 1.00 87.75 191 ARG A C 1
ATOM 1568 O O . ARG A 1 191 ? -17.575 -3.657 30.123 1.00 87.75 191 ARG A O 1
ATOM 1575 N N . LEU A 1 192 ? -16.582 -3.735 28.099 1.00 83.69 192 LEU A N 1
ATOM 1576 C CA . LEU A 1 192 ? -17.355 -4.864 27.605 1.00 83.69 192 LEU A CA 1
ATOM 1577 C C . LEU A 1 192 ? -17.013 -6.143 28.362 1.00 83.69 192 LEU A C 1
ATOM 1579 O O . LEU A 1 192 ? -17.912 -6.827 28.832 1.00 83.69 192 LEU A O 1
ATOM 1583 N N . GLU A 1 193 ? -15.719 -6.405 28.533 1.00 85.25 193 GLU A N 1
ATOM 1584 C CA . GLU A 1 193 ? -15.202 -7.554 29.281 1.00 85.25 193 GLU A CA 1
ATOM 1585 C C . GLU A 1 193 ? -15.698 -7.569 30.734 1.00 85.25 193 GLU A C 1
ATOM 1587 O O . GLU A 1 193 ? -15.995 -8.622 31.286 1.00 85.25 193 GLU A O 1
ATOM 1592 N N . GLN A 1 194 ? -15.832 -6.391 31.350 1.00 85.00 194 GLN A N 1
ATOM 1593 C CA . GLN A 1 194 ? -16.367 -6.254 32.707 1.00 85.00 194 GLN A CA 1
ATOM 1594 C C . GLN A 1 194 ? -17.879 -6.492 32.795 1.00 85.00 194 GLN A C 1
ATOM 1596 O O . GLN A 1 194 ? -18.360 -6.914 33.845 1.00 85.00 194 GLN A O 1
ATOM 1601 N N . HIS A 1 195 ? -18.632 -6.174 31.738 1.00 80.94 195 HIS A N 1
ATOM 1602 C CA . HIS A 1 195 ? -20.086 -6.354 31.704 1.00 80.94 195 HIS A CA 1
ATOM 1603 C C . HIS A 1 195 ? -20.495 -7.783 31.337 1.00 80.94 195 HIS A C 1
ATOM 1605 O O . HIS A 1 195 ? -21.522 -8.250 31.820 1.00 80.94 195 HIS A O 1
ATOM 1611 N N . ASP A 1 196 ? -19.703 -8.459 30.502 1.00 74.50 196 ASP A N 1
ATOM 1612 C CA . ASP A 1 196 ? -19.964 -9.824 30.043 1.00 74.50 196 ASP A CA 1
ATOM 1613 C C . ASP A 1 196 ? -18.671 -10.671 30.053 1.00 74.50 196 ASP A C 1
ATOM 1615 O O . ASP A 1 196 ? -17.959 -10.749 29.044 1.00 74.50 196 ASP A O 1
ATOM 1619 N N . PRO A 1 197 ? -18.332 -11.287 31.203 1.00 68.88 197 PRO A N 1
ATOM 1620 C CA . PRO A 1 197 ? -17.102 -12.067 31.369 1.00 68.88 197 PRO A CA 1
ATOM 1621 C C . PRO A 1 197 ? -17.068 -13.376 30.563 1.00 68.88 197 PRO A C 1
ATOM 1623 O O . PRO A 1 197 ? -15.982 -13.886 30.284 1.00 68.88 197 PRO A O 1
ATOM 1626 N N . ASP A 1 198 ? -18.231 -13.917 30.182 1.00 66.50 198 ASP A N 1
ATOM 1627 C CA . ASP A 1 198 ? -18.357 -15.192 29.458 1.00 66.50 198 ASP A CA 1
ATOM 1628 C C . ASP A 1 198 ? -18.327 -15.012 27.926 1.00 66.50 198 ASP A C 1
ATOM 1630 O O . ASP A 1 198 ? -18.296 -15.989 27.163 1.00 66.50 198 ASP A O 1
ATOM 1634 N N . ALA A 1 199 ? -18.265 -13.763 27.449 1.00 67.12 199 ALA A N 1
ATOM 1635 C CA . ALA A 1 199 ? -18.157 -13.428 26.037 1.00 67.12 199 ALA A CA 1
ATOM 1636 C C . ALA A 1 199 ? -16.847 -13.963 25.420 1.00 67.12 199 ALA A C 1
ATOM 1638 O O . ALA A 1 199 ? -15.795 -13.315 25.403 1.00 67.12 199 ALA A O 1
ATOM 1639 N N . THR A 1 200 ? -16.933 -15.145 24.807 1.00 66.69 200 THR A N 1
ATOM 1640 C CA . THR A 1 200 ? -15.814 -15.852 24.149 1.00 66.69 200 THR A CA 1
ATOM 1641 C C . THR A 1 200 ? -15.141 -15.006 23.047 1.00 66.69 200 THR A C 1
ATOM 1643 O O . THR A 1 200 ? -13.968 -15.201 22.711 1.00 66.69 200 THR A O 1
ATOM 1646 N N . HIS A 1 201 ? -15.848 -14.009 22.507 1.00 71.19 201 HIS A N 1
ATOM 1647 C CA . HIS A 1 201 ? -15.398 -13.164 21.399 1.00 71.19 201 HIS A CA 1
ATOM 1648 C C . HIS A 1 201 ? -14.568 -11.935 21.815 1.00 71.19 201 HIS A C 1
ATOM 1650 O O . HIS A 1 201 ? -13.884 -11.354 20.965 1.00 71.19 201 HIS A O 1
ATOM 1656 N N . THR A 1 202 ? -14.514 -11.574 23.102 1.00 78.00 202 THR A N 1
ATOM 1657 C CA . THR A 1 202 ? -13.766 -10.394 23.590 1.00 78.00 202 THR A CA 1
ATOM 1658 C C . THR A 1 202 ? -12.265 -10.500 23.306 1.00 78.00 202 THR A C 1
ATOM 1660 O O . THR A 1 202 ? -11.613 -9.538 22.887 1.00 78.00 202 THR A O 1
ATOM 1663 N N . ARG A 1 203 ? -11.708 -11.713 23.399 1.00 82.06 203 ARG A N 1
ATOM 1664 C CA . ARG A 1 203 ? -10.298 -11.981 23.072 1.00 82.06 203 ARG A CA 1
ATOM 1665 C C . ARG A 1 203 ? -9.972 -11.726 21.597 1.00 82.06 203 ARG A C 1
ATOM 1667 O O . ARG A 1 203 ? -8.866 -11.283 21.279 1.00 82.06 203 ARG A O 1
ATOM 1674 N N . ALA A 1 204 ? -10.927 -11.969 20.699 1.00 83.00 204 ALA A N 1
ATOM 1675 C CA . ALA A 1 204 ? -10.770 -11.698 19.273 1.00 83.00 204 ALA A CA 1
ATOM 1676 C C . ALA A 1 204 ? -10.751 -10.184 18.986 1.00 83.00 204 ALA A C 1
ATOM 1678 O O . ALA A 1 204 ? -9.959 -9.730 18.157 1.00 83.00 204 ALA A O 1
ATOM 1679 N N . LEU A 1 205 ? -11.534 -9.391 19.729 1.00 85.88 205 LEU A N 1
ATOM 1680 C CA . LEU A 1 205 ? -11.523 -7.923 19.649 1.00 85.88 205 LEU A CA 1
ATOM 1681 C C . LEU A 1 205 ? -10.177 -7.339 20.094 1.00 85.88 205 LEU A C 1
ATOM 1683 O O . LEU A 1 205 ? -9.618 -6.489 19.402 1.00 85.88 205 LEU A O 1
ATOM 1687 N N . PHE A 1 206 ? -9.605 -7.829 21.199 1.00 88.56 206 PHE A N 1
ATOM 1688 C CA . PHE A 1 206 ? -8.260 -7.422 21.624 1.00 88.56 206 PHE A CA 1
ATOM 1689 C C . PHE A 1 206 ? -7.184 -7.797 20.601 1.00 88.56 206 PHE A C 1
ATOM 1691 O O . PHE A 1 206 ? -6.258 -7.018 20.353 1.00 88.56 206 PHE A O 1
ATOM 1698 N N . TRP A 1 207 ? -7.300 -8.970 19.971 1.00 88.12 207 TRP A N 1
ATOM 1699 C CA . TRP A 1 207 ? -6.382 -9.366 18.905 1.00 88.12 207 TRP A CA 1
ATOM 1700 C C . TRP A 1 207 ? -6.486 -8.427 17.695 1.00 88.12 207 TRP A C 1
ATOM 1702 O O . TRP A 1 207 ? -5.453 -7.979 17.189 1.00 88.12 207 TRP A O 1
ATOM 1712 N N . LEU A 1 208 ? -7.707 -8.064 17.287 1.00 88.75 208 LEU A N 1
ATOM 1713 C CA . LEU A 1 208 ? -7.949 -7.105 16.209 1.00 88.75 208 LEU A CA 1
ATOM 1714 C C . LEU A 1 208 ? -7.402 -5.715 16.558 1.00 88.75 208 LEU A C 1
ATOM 1716 O O . LEU A 1 208 ? -6.701 -5.115 15.746 1.00 88.75 208 LEU A O 1
ATOM 1720 N N . LEU A 1 209 ? -7.642 -5.229 17.780 1.00 91.44 209 LEU A N 1
ATOM 1721 C CA . LEU A 1 209 ? -7.092 -3.963 18.274 1.00 91.44 209 LEU A CA 1
ATOM 1722 C C . LEU A 1 209 ? -5.561 -3.948 18.175 1.00 91.44 209 LEU A C 1
ATOM 1724 O O . LEU A 1 209 ? -4.976 -2.985 17.678 1.00 91.44 209 LEU A O 1
ATOM 1728 N N . ARG A 1 210 ? -4.904 -5.030 18.611 1.00 91.50 210 ARG A N 1
ATOM 1729 C CA . ARG A 1 210 ? -3.445 -5.169 18.528 1.00 91.50 210 ARG A CA 1
ATOM 1730 C C . ARG A 1 210 ? -2.954 -5.200 17.081 1.00 91.50 210 ARG A C 1
ATOM 1732 O O . ARG A 1 210 ? -1.909 -4.621 16.791 1.00 91.50 210 ARG A O 1
ATOM 1739 N N . ASN A 1 211 ? -3.688 -5.856 16.181 1.00 91.44 211 ASN A N 1
ATOM 1740 C CA . ASN A 1 211 ? -3.366 -5.877 14.756 1.00 91.44 211 ASN A CA 1
ATOM 1741 C C . ASN A 1 211 ? -3.432 -4.461 14.155 1.00 91.44 211 ASN A C 1
ATOM 1743 O O . ASN A 1 211 ? -2.453 -4.013 13.557 1.00 91.44 211 ASN A O 1
ATOM 1747 N N . LEU A 1 212 ? -4.516 -3.721 14.416 1.00 92.44 212 LEU A N 1
ATOM 1748 C CA . LEU A 1 212 ? -4.677 -2.338 13.959 1.00 92.44 212 LEU A CA 1
ATOM 1749 C C . LEU A 1 212 ? -3.607 -1.406 14.536 1.00 92.44 212 LEU A C 1
ATOM 1751 O O . LEU A 1 212 ? -3.052 -0.600 13.795 1.00 92.44 212 LEU A O 1
ATOM 1755 N N . ARG A 1 213 ? -3.254 -1.540 15.819 1.00 94.56 213 ARG A N 1
ATOM 1756 C CA . ARG A 1 213 ? -2.165 -0.759 16.431 1.00 94.56 213 ARG A CA 1
ATOM 1757 C C . ARG A 1 213 ? -0.812 -1.061 15.784 1.00 94.56 213 ARG A C 1
ATOM 1759 O O . ARG A 1 213 ? 0.022 -0.178 15.638 1.00 94.56 213 ARG A O 1
ATOM 1766 N N . ALA A 1 214 ? -0.590 -2.301 15.354 1.00 93.12 214 ALA A N 1
ATOM 1767 C CA . ALA A 1 214 ? 0.629 -2.641 14.637 1.00 93.12 214 ALA A CA 1
ATOM 1768 C C . ALA A 1 214 ? 0.660 -2.066 13.210 1.00 93.12 214 ALA A C 1
ATOM 1770 O O . ALA A 1 214 ? 1.724 -1.657 12.759 1.00 93.12 214 ALA A O 1
ATOM 1771 N N . ILE A 1 215 ? -0.483 -1.998 12.516 1.00 93.31 215 ILE A N 1
ATOM 1772 C CA . ILE A 1 215 ? -0.605 -1.280 11.233 1.00 93.31 215 ILE A CA 1
ATOM 1773 C C . ILE A 1 215 ? -0.288 0.210 11.422 1.00 93.31 215 ILE A C 1
ATOM 1775 O O . ILE A 1 215 ? 0.442 0.796 10.627 1.00 93.31 215 ILE A O 1
ATOM 1779 N N . ASP A 1 216 ? -0.790 0.809 12.499 1.00 94.56 216 ASP A N 1
ATOM 1780 C CA . ASP A 1 216 ? -0.522 2.204 12.843 1.00 94.56 216 ASP A CA 1
ATOM 1781 C C . ASP A 1 216 ? 0.967 2.470 13.107 1.00 94.56 216 ASP A C 1
ATOM 1783 O O . ASP A 1 216 ? 1.554 3.374 12.516 1.00 94.56 216 ASP A O 1
ATOM 1787 N N . ALA A 1 217 ? 1.621 1.603 13.885 1.00 93.56 217 ALA A N 1
ATOM 1788 C CA . ALA A 1 217 ? 3.061 1.679 14.126 1.00 93.56 217 ALA A CA 1
ATOM 1789 C C . ALA A 1 217 ? 3.888 1.569 12.830 1.00 93.56 217 ALA A C 1
ATOM 1791 O O . ALA A 1 217 ? 4.901 2.252 12.679 1.00 93.56 217 ALA A O 1
ATOM 1792 N N . GLN A 1 218 ? 3.448 0.741 11.876 1.00 94.19 218 GLN A N 1
ATOM 1793 C CA . GLN A 1 218 ? 4.072 0.635 10.555 1.00 94.19 218 GLN A CA 1
ATOM 1794 C C . GLN A 1 218 ? 3.932 1.941 9.763 1.00 94.19 218 GLN A C 1
ATOM 1796 O O . GLN A 1 218 ? 4.914 2.419 9.197 1.00 94.19 218 GLN A O 1
ATOM 1801 N N . LEU A 1 219 ? 2.756 2.576 9.788 1.00 92.31 219 LEU A N 1
ATOM 1802 C CA . LEU A 1 219 ? 2.572 3.901 9.191 1.00 92.31 219 LEU A CA 1
ATOM 1803 C C . LEU A 1 219 ? 3.470 4.944 9.874 1.00 92.31 219 LEU A C 1
ATOM 1805 O O . LEU A 1 219 ? 4.200 5.649 9.185 1.00 92.31 219 LEU A O 1
ATOM 1809 N N . ALA A 1 220 ? 3.499 5.002 11.206 1.00 91.12 220 ALA A N 1
ATOM 1810 C CA . ALA A 1 220 ? 4.348 5.931 11.959 1.00 91.12 220 ALA A CA 1
ATOM 1811 C C . ALA A 1 220 ? 5.856 5.732 11.686 1.00 91.12 220 ALA A C 1
ATOM 1813 O O . ALA A 1 220 ? 6.619 6.700 11.665 1.00 91.12 220 ALA A O 1
ATOM 1814 N N . SER A 1 221 ? 6.293 4.498 11.401 1.00 91.06 221 SER A N 1
ATOM 1815 C CA . SER A 1 221 ? 7.686 4.203 11.028 1.00 91.06 221 SER A CA 1
ATOM 1816 C C . SER A 1 221 ? 8.131 4.893 9.729 1.00 91.06 221 SER A C 1
ATOM 1818 O O . SER A 1 221 ? 9.311 5.194 9.549 1.00 91.06 221 SER A O 1
ATOM 1820 N N . ILE A 1 222 ? 7.192 5.208 8.830 1.00 89.94 222 ILE A N 1
ATOM 1821 C CA . ILE A 1 222 ? 7.489 5.960 7.606 1.00 89.94 222 ILE A CA 1
ATOM 1822 C C . ILE A 1 222 ? 7.856 7.406 7.941 1.00 89.94 222 ILE A C 1
ATOM 1824 O O . ILE A 1 222 ? 8.765 7.963 7.327 1.00 89.94 222 ILE A O 1
ATOM 1828 N N . GLU A 1 223 ? 7.176 8.023 8.908 1.00 87.31 223 GLU A N 1
ATOM 1829 C CA . GLU A 1 223 ? 7.520 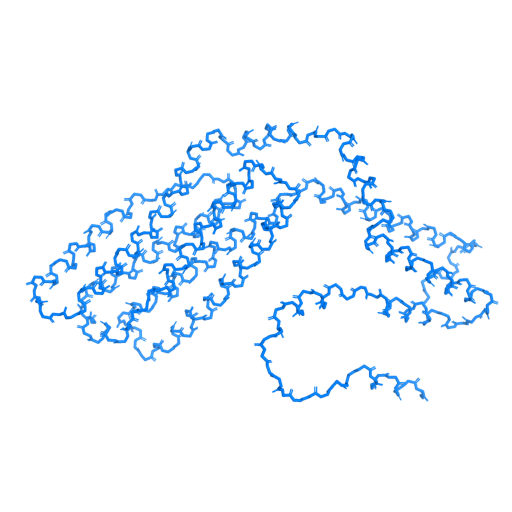9.375 9.349 1.00 87.31 223 GLU A CA 1
ATOM 1830 C C . GLU A 1 223 ? 8.902 9.402 10.008 1.00 87.31 223 GLU A C 1
ATOM 1832 O O . GLU A 1 223 ? 9.708 10.279 9.692 1.00 87.31 223 GLU A O 1
ATOM 1837 N N . SER A 1 224 ? 9.213 8.433 10.874 1.00 82.62 224 SER A N 1
ATOM 1838 C CA . SER A 1 224 ? 10.525 8.375 11.529 1.00 82.62 224 SER A CA 1
ATOM 1839 C C . SER A 1 224 ? 11.663 8.117 10.536 1.00 82.62 224 SER A C 1
ATOM 1841 O O . SER A 1 224 ? 12.715 8.744 10.636 1.00 82.62 224 SER A O 1
ATOM 1843 N N . GLU A 1 225 ? 11.463 7.282 9.512 1.00 83.31 225 GLU A N 1
ATOM 1844 C CA . GLU A 1 225 ? 12.459 7.127 8.445 1.00 83.31 225 GLU A CA 1
ATOM 1845 C C . GLU A 1 225 ? 12.663 8.442 7.673 1.00 83.31 225 GLU A C 1
ATOM 1847 O O . GLU A 1 225 ? 13.795 8.799 7.348 1.00 83.31 225 GLU A O 1
ATOM 1852 N N . GLN A 1 226 ? 11.590 9.203 7.424 1.00 81.38 226 GLN A N 1
ATOM 1853 C CA . GLN A 1 226 ? 11.681 10.515 6.775 1.00 81.38 226 GLN A CA 1
ATOM 1854 C C . GLN A 1 226 ? 12.440 11.545 7.621 1.00 81.38 226 GLN A C 1
ATOM 1856 O O . GLN A 1 226 ? 13.110 12.405 7.049 1.00 81.38 226 GLN A O 1
ATOM 1861 N N . THR A 1 227 ? 12.360 11.475 8.955 1.00 75.94 227 THR A N 1
ATOM 1862 C CA . THR A 1 227 ? 13.102 12.383 9.846 1.00 75.94 227 THR A CA 1
ATOM 1863 C C . THR A 1 227 ? 14.573 12.003 9.962 1.00 75.94 227 THR A C 1
ATOM 1865 O O . THR A 1 227 ? 15.432 12.877 9.846 1.00 75.94 227 THR A O 1
ATOM 1868 N N . LEU A 1 228 ? 14.876 10.709 10.113 1.00 69.94 228 LEU A N 1
ATOM 1869 C CA . LEU A 1 228 ? 16.246 10.182 10.124 1.00 69.94 228 LEU A CA 1
ATOM 1870 C C . LEU A 1 228 ? 16.964 10.377 8.786 1.00 69.94 228 LEU A C 1
ATOM 1872 O O . LEU A 1 228 ? 18.185 10.514 8.761 1.00 69.94 228 LEU A O 1
ATOM 1876 N N . ALA A 1 229 ? 16.222 10.383 7.677 1.00 64.06 229 ALA A N 1
ATOM 1877 C CA . ALA A 1 229 ? 16.781 10.602 6.351 1.00 64.06 229 ALA A CA 1
ATOM 1878 C C . ALA A 1 229 ? 17.306 12.029 6.116 1.00 64.06 229 ALA A C 1
ATOM 1880 O O . ALA A 1 229 ? 17.964 12.193 5.097 1.00 64.06 229 ALA A O 1
ATOM 1881 N N . GLY A 1 230 ? 17.049 12.985 7.028 1.00 51.38 230 GLY A N 1
ATOM 1882 C CA . GLY A 1 230 ? 17.761 14.262 7.197 1.00 51.38 230 GLY A CA 1
ATOM 1883 C C . GLY A 1 230 ? 18.087 15.054 5.921 1.00 51.38 230 GLY A C 1
ATOM 1884 O O . GLY A 1 230 ? 18.992 14.687 5.189 1.00 51.38 230 GLY A O 1
ATOM 1885 N N . GLU A 1 231 ? 17.430 16.208 5.760 1.00 46.66 231 GLU A N 1
ATOM 1886 C CA . GLU A 1 231 ? 17.557 17.203 4.673 1.00 46.66 231 GLU A CA 1
ATOM 1887 C C . GLU A 1 231 ? 16.586 17.002 3.497 1.00 46.66 231 GLU A C 1
ATOM 1889 O O . GLU A 1 231 ? 16.757 16.165 2.612 1.00 46.66 231 GLU A O 1
ATOM 1894 N N . ASP A 1 232 ? 15.531 17.822 3.559 1.00 49.59 232 ASP A N 1
ATOM 1895 C CA . ASP A 1 232 ? 14.687 18.344 2.484 1.00 49.59 232 ASP A CA 1
ATOM 1896 C C . ASP A 1 232 ? 14.597 17.482 1.197 1.00 49.59 232 ASP A C 1
ATOM 1898 O O . ASP A 1 232 ? 15.558 17.421 0.419 1.00 49.59 232 ASP A O 1
ATOM 1902 N N . PRO A 1 233 ? 13.433 16.857 0.901 1.00 51.75 233 PRO A N 1
ATOM 1903 C CA . PRO A 1 233 ? 13.215 16.096 -0.334 1.00 51.75 233 PRO A CA 1
ATOM 1904 C C . PRO A 1 233 ? 13.594 16.873 -1.605 1.00 51.75 233 PRO A C 1
ATOM 1906 O O . PRO A 1 233 ? 13.923 16.256 -2.616 1.00 51.75 233 PRO A O 1
ATOM 1909 N N . GLN A 1 234 ? 13.566 18.212 -1.548 1.00 46.12 234 GLN A N 1
ATOM 1910 C CA . GLN A 1 234 ? 13.950 19.106 -2.641 1.00 46.12 234 GLN A CA 1
ATOM 1911 C C . GLN A 1 234 ? 15.462 19.384 -2.747 1.00 46.12 234 GLN A C 1
ATOM 1913 O O . GLN A 1 234 ? 15.942 19.592 -3.863 1.00 46.12 234 GLN A O 1
ATOM 1918 N N . HIS A 1 235 ? 16.232 19.360 -1.649 1.00 40.19 235 HIS A N 1
ATOM 1919 C CA . HIS A 1 235 ? 17.687 19.604 -1.687 1.00 40.19 235 HIS A CA 1
ATOM 1920 C C . HIS A 1 235 ? 18.511 18.326 -1.837 1.00 40.19 235 HIS A C 1
ATOM 1922 O O . HIS A 1 235 ? 19.519 18.348 -2.546 1.00 40.19 235 HIS A O 1
ATOM 1928 N N . SER A 1 236 ? 18.072 17.199 -1.269 1.00 44.53 236 SER A N 1
ATOM 1929 C CA . SER A 1 236 ? 18.781 15.922 -1.434 1.00 44.53 236 SER A CA 1
ATOM 1930 C C . SER A 1 236 ? 18.732 15.411 -2.878 1.00 44.53 236 SER A C 1
ATOM 1932 O O . SER A 1 236 ? 19.731 14.911 -3.390 1.00 44.53 236 SER A O 1
ATOM 1934 N N . ASP A 1 237 ? 17.614 15.612 -3.583 1.00 46.22 237 ASP A N 1
ATOM 1935 C CA . ASP A 1 237 ? 17.513 15.291 -5.013 1.00 46.22 237 ASP A CA 1
ATOM 1936 C C . ASP A 1 237 ? 18.296 16.289 -5.894 1.00 46.22 237 ASP A C 1
ATOM 1938 O O . ASP A 1 237 ? 18.760 15.906 -6.966 1.00 46.22 237 ASP A O 1
ATOM 1942 N N . ASN A 1 238 ? 18.499 17.545 -5.464 1.00 39.56 238 ASN A N 1
ATOM 1943 C CA . ASN A 1 238 ? 19.320 18.530 -6.190 1.00 39.56 238 ASN A CA 1
ATOM 1944 C C . ASN A 1 238 ? 20.829 18.301 -5.996 1.00 39.56 238 ASN A C 1
ATOM 1946 O O . ASN A 1 238 ? 21.595 18.458 -6.949 1.00 39.56 238 ASN A O 1
ATOM 1950 N N . LEU A 1 239 ? 21.260 17.853 -4.813 1.00 39.84 239 LEU A N 1
ATOM 1951 C CA . LEU A 1 239 ? 22.628 17.368 -4.603 1.00 39.84 239 LEU A CA 1
ATOM 1952 C C . LEU A 1 239 ? 22.869 16.057 -5.371 1.00 39.84 239 LEU A C 1
ATOM 1954 O O . LEU A 1 239 ? 23.878 15.942 -6.058 1.00 39.84 239 LEU A O 1
ATOM 1958 N N . LEU A 1 240 ? 21.887 15.147 -5.432 1.00 41.75 240 LEU A N 1
ATOM 1959 C CA . LEU A 1 240 ? 21.949 13.942 -6.278 1.00 41.75 240 LEU A CA 1
ATOM 1960 C C . LEU A 1 240 ? 21.779 14.208 -7.783 1.00 41.75 240 LEU A C 1
ATOM 1962 O O . LEU A 1 240 ? 22.234 13.406 -8.595 1.00 41.75 240 LEU A O 1
ATOM 1966 N N . SER A 1 241 ? 21.193 15.339 -8.182 1.00 40.00 241 SER A N 1
ATOM 1967 C CA . SER A 1 241 ? 21.228 15.813 -9.575 1.00 40.00 241 SER A CA 1
ATOM 1968 C C . SER A 1 241 ? 22.623 16.326 -9.955 1.00 40.00 241 SER A C 1
ATOM 1970 O O . SER A 1 241 ? 22.955 16.371 -11.139 1.00 40.00 241 SER A O 1
ATOM 1972 N N . ARG A 1 242 ? 23.472 16.646 -8.965 1.00 37.31 242 ARG A N 1
ATOM 1973 C CA . ARG A 1 242 ? 24.898 16.956 -9.149 1.00 37.31 242 ARG A CA 1
ATOM 1974 C C . ARG A 1 242 ? 25.805 15.729 -8.993 1.00 37.31 242 ARG A C 1
ATOM 1976 O O . ARG A 1 242 ? 26.746 15.599 -9.770 1.00 37.31 242 ARG A O 1
ATOM 1983 N N . GLU A 1 243 ? 25.476 14.783 -8.112 1.00 38.62 243 GLU A N 1
ATOM 1984 C CA . GLU A 1 243 ? 26.129 13.458 -8.034 1.00 38.62 243 GLU A CA 1
ATOM 1985 C C . GLU A 1 243 ? 25.733 12.515 -9.197 1.00 38.62 243 GLU A C 1
ATOM 1987 O O . GLU A 1 243 ? 26.378 11.494 -9.429 1.00 38.62 243 GLU A O 1
ATOM 1992 N N . GLY A 1 244 ? 24.689 12.868 -9.956 1.00 40.03 244 GLY A N 1
ATOM 1993 C CA . GLY A 1 244 ? 24.205 12.187 -11.161 1.00 40.03 244 GLY A CA 1
ATOM 1994 C C . GLY A 1 244 ? 24.825 12.679 -12.471 1.00 40.03 244 GLY A C 1
ATOM 1995 O O . GLY A 1 244 ? 24.441 12.209 -13.540 1.00 40.03 244 GLY A O 1
ATOM 1996 N N . LEU A 1 245 ? 25.821 13.566 -12.416 1.00 38.81 245 LEU A N 1
ATOM 1997 C CA . LEU A 1 245 ? 26.799 13.708 -13.496 1.00 38.81 245 LEU A CA 1
ATOM 1998 C C . LEU A 1 245 ? 27.898 12.647 -13.314 1.00 38.81 245 LEU A C 1
ATOM 2000 O O . LEU A 1 245 ? 29.086 12.961 -13.282 1.00 38.81 245 LEU A O 1
ATOM 2004 N N . SER A 1 246 ? 27.523 11.365 -13.208 1.00 47.47 246 SER A N 1
ATOM 2005 C CA . SER A 1 246 ? 28.464 10.283 -13.507 1.00 47.47 246 SER A CA 1
ATOM 2006 C C . SER A 1 246 ? 28.885 10.498 -14.958 1.00 47.47 246 SER A C 1
ATOM 2008 O O . SER A 1 246 ? 28.051 10.384 -15.858 1.00 47.47 246 SER A O 1
ATOM 2010 N N . GLY A 1 247 ? 30.126 10.948 -15.150 1.00 48.53 247 GLY A N 1
ATOM 2011 C CA . GLY A 1 247 ? 30.585 11.614 -16.362 1.00 48.53 247 GLY A CA 1
ATOM 2012 C C . GLY A 1 247 ? 30.271 10.877 -17.662 1.00 48.53 247 GLY A C 1
ATOM 2013 O O . GLY A 1 247 ? 29.962 9.688 -17.691 1.00 48.53 247 GLY A O 1
ATOM 2014 N N . TRP A 1 248 ? 30.432 11.587 -18.776 1.00 53.56 248 TRP A N 1
ATOM 2015 C CA . TRP A 1 248 ? 30.355 11.061 -20.144 1.00 53.56 248 TRP A CA 1
ATOM 2016 C C . TRP A 1 248 ? 31.057 9.701 -20.342 1.00 53.56 248 TRP A C 1
ATOM 2018 O O . TRP A 1 248 ? 30.691 8.943 -21.237 1.00 53.56 248 TRP A O 1
ATOM 2028 N N . SER A 1 249 ? 32.027 9.359 -19.488 1.00 54.75 249 SER A N 1
ATOM 2029 C CA . SER A 1 249 ? 32.655 8.044 -19.386 1.00 54.75 249 SER A CA 1
ATOM 2030 C C . SER A 1 249 ? 31.702 6.905 -18.993 1.00 54.75 249 SER A C 1
ATOM 2032 O O . SER A 1 249 ? 31.764 5.868 -19.645 1.00 54.75 249 SER A O 1
ATOM 2034 N N . ASP A 1 250 ? 30.805 7.059 -18.013 1.00 50.16 250 ASP A N 1
ATOM 2035 C CA . ASP A 1 250 ? 29.879 5.994 -17.582 1.00 50.16 250 ASP A CA 1
ATOM 2036 C C . ASP A 1 250 ? 28.708 5.837 -18.566 1.00 50.16 250 ASP A C 1
ATOM 2038 O O . ASP A 1 250 ? 28.296 4.723 -18.887 1.00 50.16 250 ASP A O 1
ATOM 2042 N N . ILE A 1 251 ? 28.249 6.939 -19.172 1.00 57.19 251 ILE A N 1
ATOM 2043 C CA . ILE A 1 251 ? 27.305 6.897 -20.302 1.00 57.19 251 ILE A CA 1
ATOM 2044 C C . ILE A 1 251 ? 27.941 6.164 -21.487 1.00 57.19 251 ILE A C 1
ATOM 2046 O O . ILE A 1 251 ? 27.311 5.267 -22.042 1.00 57.19 251 ILE A O 1
ATOM 2050 N N . ARG A 1 252 ? 29.203 6.463 -21.834 1.00 58.22 252 ARG A N 1
ATOM 2051 C CA . ARG A 1 252 ? 29.952 5.762 -22.893 1.00 58.22 252 ARG A CA 1
ATOM 2052 C C . ARG A 1 252 ? 30.206 4.292 -22.551 1.00 58.22 252 ARG A C 1
ATOM 2054 O O . ARG A 1 252 ? 30.162 3.462 -23.455 1.00 58.22 252 ARG A O 1
ATOM 2061 N N . LEU A 1 253 ? 30.423 3.955 -21.278 1.00 54.91 253 LEU A N 1
ATOM 2062 C CA . LEU A 1 253 ? 30.621 2.579 -20.809 1.00 54.91 253 LEU A CA 1
ATOM 2063 C C . LEU A 1 253 ? 29.318 1.762 -20.833 1.00 54.91 253 LEU A C 1
ATOM 2065 O O . LEU A 1 253 ? 29.322 0.580 -21.178 1.00 54.91 253 LEU A O 1
ATOM 2069 N N . ARG A 1 254 ? 28.182 2.388 -20.501 1.00 56.97 254 ARG A N 1
ATOM 2070 C CA . ARG A 1 254 ? 26.847 1.780 -20.609 1.00 56.97 254 ARG A CA 1
ATOM 2071 C C . ARG A 1 254 ? 26.438 1.633 -22.072 1.00 56.97 254 ARG A C 1
ATOM 2073 O O . ARG A 1 254 ? 26.020 0.547 -22.465 1.00 56.97 254 ARG A O 1
ATOM 2080 N N . PHE A 1 255 ? 26.651 2.657 -22.902 1.00 56.59 255 PHE A N 1
ATOM 2081 C CA . PHE A 1 255 ? 26.436 2.573 -24.350 1.00 56.59 255 PHE A CA 1
ATOM 2082 C C . PHE A 1 255 ? 27.303 1.474 -24.976 1.00 56.59 255 PHE A C 1
ATOM 2084 O O . PHE A 1 255 ? 26.777 0.644 -25.710 1.00 56.59 255 PHE A O 1
ATOM 2091 N N . SER A 1 256 ? 28.595 1.383 -24.637 1.00 55.47 256 SER A N 1
ATOM 2092 C CA . SER A 1 256 ? 29.478 0.335 -25.172 1.00 55.47 256 SER A CA 1
ATOM 2093 C C . SER A 1 256 ? 29.094 -1.070 -24.695 1.00 55.47 256 SER A C 1
ATOM 2095 O O . SER A 1 256 ? 29.214 -2.029 -25.456 1.00 55.47 256 SER A O 1
ATOM 2097 N N . ARG A 1 257 ? 28.548 -1.208 -23.479 1.00 49.31 257 ARG A N 1
ATOM 2098 C CA . ARG A 1 257 ? 27.966 -2.469 -22.988 1.00 49.31 257 ARG A CA 1
ATOM 2099 C C . ARG A 1 257 ? 26.653 -2.841 -23.678 1.00 49.31 257 ARG A C 1
ATOM 2101 O O . ARG A 1 257 ? 26.411 -4.028 -23.876 1.00 49.31 257 ARG A O 1
ATOM 2108 N N . HIS A 1 258 ? 25.829 -1.873 -24.075 1.00 48.09 258 HIS A N 1
ATOM 2109 C CA . HIS A 1 258 ? 24.605 -2.123 -24.849 1.00 48.09 258 HIS A CA 1
ATOM 2110 C C . HIS A 1 258 ? 24.874 -2.355 -26.349 1.00 48.09 258 HIS A C 1
ATOM 2112 O O . HIS A 1 258 ? 24.117 -3.086 -26.988 1.00 48.09 258 HIS A O 1
ATOM 2118 N N . LEU A 1 259 ? 25.987 -1.831 -26.874 1.00 49.19 259 LEU A N 1
ATOM 2119 C CA . LEU A 1 259 ? 26.563 -2.142 -28.192 1.00 49.19 259 LEU A CA 1
ATOM 2120 C C . LEU A 1 259 ? 27.481 -3.379 -28.187 1.00 49.19 259 LEU A C 1
ATOM 2122 O O . LEU A 1 259 ? 28.090 -3.706 -29.204 1.00 49.19 259 LEU A O 1
ATOM 2126 N N . SER A 1 260 ? 27.575 -4.095 -27.064 1.00 46.78 260 SER A N 1
ATOM 2127 C CA . SER A 1 260 ? 28.315 -5.351 -27.000 1.00 46.78 260 SER A CA 1
ATOM 2128 C C . SER A 1 260 ? 27.576 -6.447 -27.790 1.00 46.78 260 SER A C 1
ATOM 2130 O O . SER A 1 260 ? 26.385 -6.674 -27.542 1.00 46.78 260 SER A O 1
ATOM 2132 N N . PRO A 1 261 ? 28.261 -7.199 -28.678 1.00 49.41 261 PRO A N 1
ATOM 2133 C CA . PRO A 1 261 ? 27.681 -8.282 -29.488 1.00 49.41 261 PRO A CA 1
ATOM 2134 C C . PRO A 1 261 ? 27.096 -9.455 -28.671 1.00 49.41 261 PRO A C 1
ATOM 2136 O O . PRO A 1 261 ? 26.515 -10.382 -29.236 1.00 49.41 261 PRO A O 1
ATOM 2139 N N . ALA A 1 262 ? 27.202 -9.413 -27.339 1.00 47.25 262 ALA A N 1
ATOM 2140 C CA . ALA A 1 262 ? 26.617 -10.383 -26.418 1.00 47.25 262 ALA A CA 1
ATOM 2141 C C . ALA A 1 262 ? 25.149 -10.094 -26.027 1.00 47.25 262 ALA A C 1
ATOM 2143 O O . ALA A 1 262 ? 24.504 -10.964 -25.437 1.00 47.25 262 ALA A O 1
ATOM 2144 N N . SER A 1 263 ? 24.585 -8.914 -26.328 1.00 48.97 263 SER A N 1
ATOM 2145 C CA . SER A 1 263 ? 23.205 -8.594 -25.922 1.00 48.97 263 SER A CA 1
ATOM 2146 C C . SER A 1 263 ? 22.165 -9.255 -26.847 1.00 48.97 263 SER A C 1
ATOM 2148 O O . SER A 1 263 ? 22.239 -9.189 -28.077 1.00 48.97 263 SER A O 1
ATOM 2150 N N . ALA A 1 264 ? 21.169 -9.931 -26.261 1.00 53.28 264 ALA A N 1
ATOM 2151 C CA . ALA A 1 264 ? 20.113 -10.618 -27.015 1.00 53.28 264 ALA A CA 1
ATOM 2152 C C . ALA A 1 264 ? 19.282 -9.655 -27.886 1.00 53.28 264 ALA A C 1
ATOM 2154 O O . ALA A 1 264 ? 18.854 -10.032 -28.975 1.00 53.28 264 ALA A O 1
ATOM 2155 N N . LEU A 1 265 ? 19.123 -8.404 -27.441 1.00 53.88 265 LEU A N 1
ATOM 2156 C CA . LEU A 1 265 ? 18.420 -7.350 -28.175 1.00 53.88 265 LEU A CA 1
ATOM 2157 C C . LEU A 1 265 ? 19.201 -6.885 -29.411 1.00 53.88 265 LEU A C 1
ATOM 2159 O O . LEU A 1 265 ? 18.603 -6.737 -30.473 1.00 53.88 265 LEU A O 1
ATOM 2163 N N . PHE A 1 266 ? 20.527 -6.722 -29.309 1.00 52.50 266 PHE A N 1
ATOM 2164 C CA . PHE A 1 266 ? 21.366 -6.323 -30.444 1.00 52.50 266 PHE A CA 1
ATOM 2165 C C . PHE A 1 266 ? 21.409 -7.409 -31.525 1.00 52.50 266 PHE A C 1
ATOM 2167 O O . PHE A 1 266 ? 21.212 -7.115 -32.700 1.00 52.50 266 PHE A O 1
ATOM 2174 N N . ARG A 1 267 ? 21.565 -8.684 -31.140 1.00 62.75 267 ARG A N 1
ATOM 2175 C CA . ARG A 1 267 ? 21.527 -9.804 -32.102 1.00 62.75 267 ARG A CA 1
ATOM 2176 C C . ARG A 1 267 ? 20.174 -9.929 -32.796 1.00 62.75 267 ARG A C 1
ATOM 2178 O O . ARG A 1 267 ? 20.140 -10.201 -33.992 1.00 62.75 267 ARG A O 1
ATOM 2185 N N . HIS A 1 268 ? 19.072 -9.708 -32.073 1.00 62.94 268 HIS A N 1
ATOM 2186 C CA . HIS A 1 268 ? 17.734 -9.714 -32.668 1.00 62.94 268 HIS A CA 1
ATOM 2187 C C . HIS A 1 268 ? 17.563 -8.554 -33.647 1.00 62.94 268 HIS A C 1
ATOM 2189 O O . HIS A 1 268 ? 17.176 -8.782 -34.787 1.00 62.94 268 HIS A O 1
ATOM 2195 N N . ALA A 1 269 ? 17.935 -7.335 -33.251 1.00 64.69 269 ALA A N 1
ATOM 2196 C CA . ALA A 1 269 ? 17.858 -6.161 -34.115 1.00 64.69 269 ALA A CA 1
ATOM 2197 C C . ALA A 1 269 ? 18.707 -6.317 -35.389 1.00 64.69 269 ALA A C 1
ATOM 2199 O O . ALA A 1 269 ? 18.211 -6.064 -36.482 1.00 64.69 269 ALA A O 1
ATOM 2200 N N . VAL A 1 270 ? 19.947 -6.811 -35.279 1.00 70.00 270 VAL A N 1
ATOM 2201 C CA . VAL A 1 270 ? 20.824 -7.059 -36.438 1.00 70.00 270 VAL A CA 1
ATOM 2202 C C . VAL A 1 270 ? 20.264 -8.163 -37.334 1.00 70.00 270 VAL A C 1
ATOM 2204 O O . VAL A 1 270 ? 20.191 -7.975 -38.546 1.00 70.00 270 VAL A O 1
ATOM 2207 N N . ARG A 1 271 ? 19.805 -9.288 -36.764 1.00 71.69 271 ARG A N 1
ATOM 2208 C CA . ARG A 1 271 ? 19.162 -10.366 -37.533 1.00 71.69 271 ARG A CA 1
ATOM 2209 C C . ARG A 1 271 ? 17.948 -9.842 -38.299 1.00 71.69 271 ARG A C 1
ATOM 2211 O O . ARG A 1 271 ? 17.771 -10.187 -39.461 1.00 71.69 271 ARG A O 1
ATOM 2218 N N . MET A 1 272 ? 17.155 -8.981 -37.667 1.00 67.75 272 MET A N 1
ATOM 2219 C CA . MET A 1 272 ? 15.990 -8.358 -38.284 1.00 67.75 272 MET A CA 1
ATOM 2220 C C . MET A 1 272 ? 16.333 -7.400 -39.405 1.00 67.75 272 MET A C 1
ATOM 2222 O O . MET A 1 272 ? 15.751 -7.511 -40.482 1.00 67.75 272 MET A O 1
ATOM 2226 N N . SER A 1 273 ? 17.308 -6.522 -39.191 1.00 70.56 273 SER A N 1
ATOM 2227 C CA . SER A 1 273 ? 17.794 -5.626 -40.236 1.00 70.56 273 SER A CA 1
ATOM 2228 C C . SER A 1 273 ? 18.344 -6.405 -41.431 1.00 70.56 273 SER A C 1
ATOM 2230 O O . SER A 1 273 ? 18.057 -6.049 -42.567 1.00 70.56 273 SER A O 1
ATOM 2232 N N . VAL A 1 274 ? 19.068 -7.507 -41.201 1.00 74.00 274 VAL A N 1
ATOM 2233 C CA . VAL A 1 274 ? 19.600 -8.358 -42.279 1.00 74.00 274 VAL A CA 1
ATOM 2234 C C . VAL A 1 274 ? 18.479 -9.071 -43.041 1.00 74.00 274 VAL A C 1
ATOM 2236 O O . VAL A 1 274 ? 18.469 -9.024 -44.267 1.00 74.00 274 VAL A O 1
ATOM 2239 N N . VAL A 1 275 ? 17.508 -9.679 -42.349 1.00 75.38 275 VAL A N 1
ATOM 2240 C CA . VAL A 1 275 ? 16.363 -10.354 -42.992 1.00 75.38 275 VAL A CA 1
ATOM 2241 C C . VAL A 1 275 ? 15.536 -9.370 -43.825 1.00 75.38 275 VAL A C 1
ATOM 2243 O O . VAL A 1 275 ? 15.171 -9.683 -44.957 1.00 75.38 275 VAL A O 1
ATOM 2246 N N . LEU A 1 276 ? 15.287 -8.166 -43.305 1.00 70.81 276 LEU A N 1
ATOM 2247 C CA . LEU A 1 276 ? 14.562 -7.115 -44.021 1.00 70.81 276 LEU A CA 1
ATOM 2248 C C . LEU A 1 276 ? 15.360 -6.575 -45.217 1.00 70.81 276 LEU A C 1
ATOM 2250 O O . LEU A 1 276 ? 14.780 -6.379 -46.282 1.00 70.81 276 LEU A O 1
ATOM 2254 N N . CYS A 1 277 ? 16.679 -6.391 -45.084 1.00 72.19 277 CYS A N 1
ATOM 2255 C CA . CYS A 1 277 ? 17.546 -5.975 -46.192 1.00 72.19 277 CYS A CA 1
ATOM 2256 C C . CYS A 1 277 ? 17.604 -7.021 -47.309 1.00 72.19 277 CYS A C 1
ATOM 2258 O O . CYS A 1 277 ? 17.497 -6.662 -48.479 1.00 72.19 277 CYS A O 1
ATOM 2260 N N . ILE A 1 278 ? 17.740 -8.305 -46.966 1.00 74.44 278 ILE A N 1
ATOM 2261 C CA . ILE A 1 278 ? 17.740 -9.396 -47.950 1.00 74.44 278 ILE A CA 1
ATOM 2262 C C . ILE A 1 278 ? 16.369 -9.489 -48.629 1.00 74.44 278 ILE A C 1
ATOM 2264 O O . ILE A 1 278 ? 16.303 -9.574 -49.854 1.00 74.44 278 ILE A O 1
ATOM 2268 N N . GLY A 1 279 ? 15.279 -9.398 -47.858 1.00 69.50 279 GLY A N 1
ATOM 2269 C CA . GLY A 1 279 ? 13.918 -9.373 -48.397 1.00 69.50 279 GLY A CA 1
ATOM 2270 C C . GLY A 1 279 ? 13.691 -8.204 -49.358 1.00 69.50 279 GLY A C 1
ATOM 2271 O O . GLY A 1 279 ? 13.150 -8.397 -50.442 1.00 69.50 279 GLY A O 1
ATOM 2272 N N . TYR A 1 280 ? 14.169 -7.007 -49.013 1.00 69.94 280 TYR A N 1
ATOM 2273 C CA . TYR A 1 280 ? 14.090 -5.830 -49.880 1.00 69.94 280 TYR A CA 1
ATOM 2274 C C . TYR A 1 280 ? 14.959 -5.958 -51.142 1.00 69.94 280 TYR A C 1
ATOM 2276 O O . TYR A 1 280 ? 14.501 -5.636 -52.238 1.00 69.94 280 TYR A O 1
ATOM 2284 N N . GLY A 1 281 ? 16.186 -6.474 -51.014 1.00 71.94 281 GLY A N 1
ATOM 2285 C CA . GLY A 1 281 ? 17.076 -6.722 -52.152 1.00 71.94 281 GLY A CA 1
ATOM 2286 C C . GLY A 1 281 ? 16.487 -7.728 -53.141 1.00 71.94 281 GLY A C 1
ATOM 2287 O O . GLY A 1 281 ? 16.532 -7.508 -54.349 1.00 71.94 281 GLY A O 1
ATOM 2288 N N . PHE A 1 282 ? 15.849 -8.786 -52.637 1.00 71.81 282 PHE A N 1
ATOM 2289 C CA . PHE A 1 282 ? 15.170 -9.776 -53.471 1.00 71.81 282 PHE A CA 1
ATOM 2290 C C . PHE A 1 282 ? 13.997 -9.170 -54.258 1.00 71.81 282 PHE A C 1
ATOM 2292 O O . PHE A 1 282 ? 13.832 -9.467 -55.439 1.00 71.81 282 PHE A O 1
ATOM 2299 N N . ILE A 1 283 ? 13.221 -8.268 -53.645 1.00 70.56 283 ILE A N 1
ATOM 2300 C CA . ILE A 1 283 ? 12.116 -7.553 -54.311 1.00 70.56 283 ILE A CA 1
ATOM 2301 C C . ILE A 1 283 ? 12.638 -6.661 -55.447 1.00 70.56 283 ILE A C 1
ATOM 2303 O O . ILE A 1 283 ? 12.039 -6.633 -56.519 1.00 70.56 283 ILE A O 1
ATOM 2307 N N . GLN A 1 284 ? 13.768 -5.977 -55.238 1.00 67.75 284 GLN A N 1
ATOM 2308 C CA . GLN A 1 284 ? 14.376 -5.120 -56.262 1.00 67.75 284 GLN A CA 1
ATOM 2309 C C . GLN A 1 284 ? 14.928 -5.915 -57.453 1.00 67.75 284 GLN A C 1
ATOM 2311 O O . GLN A 1 284 ? 14.784 -5.483 -58.591 1.00 67.75 284 GLN A O 1
ATOM 2316 N N . VAL A 1 285 ? 15.519 -7.091 -57.211 1.00 70.25 285 VAL A N 1
ATOM 2317 C CA . VAL A 1 285 ? 16.049 -7.955 -58.285 1.00 70.25 285 VAL A CA 1
ATOM 2318 C C . VAL A 1 285 ? 14.928 -8.618 -59.093 1.00 70.25 285 VAL A C 1
ATOM 2320 O O . VAL A 1 285 ? 15.080 -8.830 -60.291 1.00 70.25 285 VAL A O 1
ATOM 2323 N N . THR A 1 286 ? 13.806 -8.951 -58.452 1.00 68.38 286 THR A N 1
ATOM 2324 C CA . THR A 1 286 ? 12.718 -9.722 -59.081 1.00 68.38 286 THR A CA 1
ATOM 2325 C C . THR A 1 286 ? 11.596 -8.868 -59.673 1.00 68.38 286 THR A C 1
ATOM 2327 O O . THR A 1 286 ? 10.770 -9.403 -60.408 1.00 68.38 286 THR A O 1
ATOM 2330 N N . GLY A 1 287 ? 11.541 -7.562 -59.384 1.00 57.50 287 GLY A N 1
ATOM 2331 C CA . GLY A 1 287 ? 10.561 -6.642 -59.980 1.00 57.50 287 GLY A CA 1
ATOM 2332 C C . GLY A 1 287 ? 9.095 -6.966 -59.649 1.00 57.50 287 GLY A C 1
ATOM 2333 O O . GLY A 1 287 ? 8.191 -6.575 -60.381 1.00 57.50 287 GLY A O 1
ATOM 2334 N N . LEU A 1 288 ? 8.840 -7.705 -58.566 1.00 60.41 288 LEU A N 1
ATOM 2335 C CA . LEU A 1 288 ? 7.504 -8.164 -58.180 1.00 60.41 288 LEU A CA 1
ATOM 2336 C C . LEU A 1 288 ? 6.631 -7.003 -57.673 1.00 60.41 288 LEU A C 1
ATOM 2338 O O . LEU A 1 288 ? 6.854 -6.482 -56.577 1.00 60.41 288 LEU A O 1
ATOM 2342 N N . GLU A 1 289 ? 5.559 -6.678 -58.406 1.00 55.50 289 GLU A N 1
ATOM 2343 C CA . GLU A 1 289 ? 4.598 -5.607 -58.067 1.00 55.50 289 GLU A CA 1
ATOM 2344 C C . GLU A 1 289 ? 3.953 -5.746 -56.668 1.00 55.50 289 GLU A C 1
ATOM 2346 O O . GLU A 1 289 ? 3.436 -4.775 -56.116 1.00 55.50 289 GLU A O 1
ATOM 2351 N N . ARG A 1 290 ? 4.002 -6.939 -56.050 1.00 58.62 290 ARG A N 1
ATOM 2352 C CA . ARG A 1 290 ? 3.412 -7.242 -54.727 1.00 58.62 290 ARG A CA 1
ATOM 2353 C C . ARG A 1 290 ? 4.440 -7.620 -53.652 1.00 58.62 290 ARG A C 1
ATOM 2355 O O . ARG A 1 290 ? 4.076 -8.203 -52.632 1.00 58.62 290 ARG A O 1
ATOM 2362 N N . GLY A 1 291 ? 5.713 -7.261 -53.834 1.00 60.38 291 GLY A N 1
ATOM 2363 C CA . GLY A 1 291 ? 6.800 -7.612 -52.907 1.00 60.38 291 GLY A CA 1
ATOM 2364 C C . GLY A 1 291 ? 6.612 -7.145 -51.451 1.00 60.38 291 GLY A C 1
ATOM 2365 O O . GLY A 1 291 ? 7.175 -7.738 -50.534 1.00 60.38 291 GLY A O 1
ATOM 2366 N N . TYR A 1 292 ? 5.770 -6.136 -51.197 1.00 64.75 292 TYR A N 1
ATOM 2367 C CA . TYR A 1 292 ? 5.485 -5.631 -49.845 1.00 64.75 292 TYR A CA 1
ATOM 2368 C C . TYR A 1 292 ? 4.935 -6.702 -48.884 1.00 64.75 292 TYR A C 1
ATOM 2370 O O . TYR A 1 292 ? 5.230 -6.650 -47.690 1.00 64.75 292 TYR A O 1
ATOM 2378 N N . TRP A 1 293 ? 4.196 -7.700 -49.385 1.00 69.69 293 TRP A N 1
ATOM 2379 C CA . TRP A 1 293 ? 3.676 -8.789 -48.549 1.00 69.69 293 TRP A CA 1
ATOM 2380 C C . TRP A 1 293 ? 4.787 -9.604 -47.885 1.00 69.69 293 TRP A C 1
ATOM 2382 O O . TRP A 1 293 ? 4.661 -9.947 -46.716 1.00 69.69 293 TRP A O 1
ATOM 2392 N N . ILE A 1 294 ? 5.902 -9.831 -48.583 1.00 66.31 294 ILE A N 1
ATOM 2393 C CA . ILE A 1 294 ? 7.058 -10.575 -48.062 1.00 66.31 294 ILE A CA 1
ATOM 2394 C C . ILE A 1 294 ? 7.700 -9.811 -46.895 1.00 66.31 294 ILE A C 1
ATOM 2396 O O . ILE A 1 294 ? 8.070 -10.403 -45.876 1.00 66.31 294 ILE A O 1
ATOM 2400 N N . LEU A 1 295 ? 7.773 -8.480 -47.010 1.00 67.81 295 LEU A N 1
ATOM 2401 C CA . LEU A 1 295 ? 8.275 -7.606 -45.951 1.00 67.81 295 LEU A CA 1
ATOM 2402 C C . LEU A 1 295 ? 7.326 -7.587 -44.742 1.00 67.81 295 LEU A C 1
ATOM 2404 O O . LEU A 1 295 ? 7.777 -7.669 -43.600 1.00 67.81 295 LEU A O 1
ATOM 2408 N N . LEU A 1 296 ? 6.014 -7.529 -44.990 1.00 67.69 296 LEU A N 1
ATOM 2409 C CA . LEU A 1 296 ? 4.984 -7.540 -43.950 1.00 67.69 296 LEU A CA 1
ATOM 2410 C C . LEU A 1 296 ? 4.990 -8.869 -43.177 1.00 67.69 296 LEU A C 1
ATOM 2412 O O . LEU A 1 296 ? 5.002 -8.868 -41.947 1.00 67.69 296 LEU A O 1
ATOM 2416 N N . THR A 1 297 ? 5.056 -10.005 -43.875 1.00 72.81 297 THR A N 1
ATOM 2417 C CA . THR A 1 297 ? 5.113 -11.334 -43.246 1.00 72.81 297 THR A CA 1
ATOM 2418 C C . THR A 1 297 ? 6.415 -11.548 -42.484 1.00 72.81 297 THR A C 1
ATOM 2420 O O . THR A 1 297 ? 6.397 -12.099 -41.386 1.00 72.81 297 THR A O 1
ATOM 2423 N N . SER A 1 298 ? 7.540 -11.059 -43.017 1.00 66.94 298 SER A N 1
ATOM 2424 C CA . SER A 1 298 ? 8.831 -11.056 -42.322 1.00 66.94 298 SER A CA 1
ATOM 2425 C C . SER A 1 298 ? 8.751 -10.278 -41.005 1.00 66.94 298 SER A C 1
ATOM 2427 O O . SER A 1 298 ? 9.186 -10.778 -39.964 1.00 66.94 298 SER A O 1
ATOM 2429 N N . LEU A 1 299 ? 8.138 -9.091 -41.032 1.00 68.31 299 LEU A N 1
ATOM 2430 C CA . LEU A 1 299 ? 7.945 -8.252 -39.855 1.00 68.31 299 LEU A CA 1
ATOM 2431 C C . LEU A 1 299 ? 7.048 -8.936 -38.811 1.00 68.31 299 LEU A C 1
ATOM 2433 O O . LEU A 1 299 ? 7.390 -8.929 -37.631 1.00 68.31 299 LEU A O 1
ATOM 2437 N N . PHE A 1 300 ? 5.942 -9.562 -39.234 1.00 66.00 300 PHE A N 1
ATOM 2438 C CA . PHE A 1 300 ? 5.007 -10.262 -38.342 1.00 66.00 300 PHE A CA 1
ATOM 2439 C C . PHE A 1 300 ? 5.606 -11.515 -37.703 1.00 66.00 300 PHE A C 1
ATOM 2441 O O . PHE A 1 300 ? 5.502 -11.689 -36.490 1.00 66.00 300 PHE A O 1
ATOM 2448 N N . VAL A 1 301 ? 6.274 -12.367 -38.487 1.00 70.06 301 VAL A N 1
ATOM 2449 C CA . VAL A 1 301 ? 6.941 -13.582 -37.979 1.00 70.06 301 VAL A CA 1
ATOM 2450 C C . VAL A 1 301 ? 8.025 -13.231 -36.966 1.00 70.06 301 VAL A C 1
ATOM 2452 O O . VAL A 1 301 ? 8.295 -13.991 -36.035 1.00 70.06 301 VAL A O 1
ATOM 2455 N N . CYS A 1 302 ? 8.640 -12.066 -37.133 1.00 58.19 302 CYS A N 1
ATOM 2456 C CA . CYS A 1 302 ? 9.768 -11.677 -36.322 1.00 58.19 302 CYS A CA 1
ATOM 2457 C C . CYS A 1 302 ? 9.486 -10.618 -35.259 1.00 58.19 302 CYS A C 1
ATOM 2459 O O . CYS A 1 302 ? 10.434 -10.171 -34.594 1.00 58.19 302 CYS A O 1
ATOM 2461 N N . GLN A 1 303 ? 8.221 -10.229 -35.061 1.00 50.69 303 GLN A N 1
ATOM 2462 C CA . GLN A 1 303 ? 7.869 -9.457 -33.881 1.00 50.69 303 GLN A CA 1
ATOM 2463 C C . GLN A 1 303 ? 8.368 -10.231 -32.657 1.00 50.69 303 GLN A C 1
ATOM 2465 O O . GLN A 1 303 ? 8.013 -11.401 -32.477 1.00 50.69 303 GLN A O 1
ATOM 2470 N N . PRO A 1 304 ? 9.235 -9.635 -31.822 1.00 44.97 304 PRO A N 1
ATOM 2471 C CA . PRO A 1 304 ? 9.629 -10.293 -30.599 1.00 44.97 304 PRO A CA 1
ATOM 2472 C C . PRO A 1 304 ? 8.356 -10.454 -29.769 1.00 44.97 304 PRO A C 1
ATOM 2474 O O . PRO A 1 304 ? 7.785 -9.465 -29.309 1.00 44.97 304 PRO A O 1
ATOM 2477 N N . LYS A 1 305 ? 7.902 -11.697 -29.570 1.00 42.94 305 LYS A N 1
ATOM 2478 C CA . LYS A 1 305 ? 6.909 -12.041 -28.546 1.00 42.94 305 LYS A CA 1
ATOM 2479 C C . LYS A 1 305 ? 7.534 -11.811 -27.165 1.00 42.94 305 LYS A C 1
ATOM 2481 O O . LYS A 1 305 ? 7.747 -12.740 -26.394 1.00 42.94 305 LYS A O 1
ATOM 2486 N N . LEU A 1 306 ? 7.815 -10.551 -26.833 1.00 38.31 306 LEU A N 1
ATOM 2487 C CA . LEU A 1 306 ? 8.178 -10.092 -25.492 1.00 38.31 306 LEU A CA 1
ATOM 2488 C C . LEU A 1 306 ? 7.045 -10.357 -24.484 1.00 38.31 306 LEU A C 1
ATOM 2490 O O . LEU A 1 306 ? 7.266 -10.265 -23.284 1.00 38.31 306 LEU A O 1
ATOM 2494 N N . GLN A 1 307 ? 5.859 -10.751 -24.959 1.00 32.94 307 GLN A N 1
ATOM 2495 C CA . GLN A 1 307 ? 4.694 -11.069 -24.139 1.00 32.94 307 GLN A CA 1
ATOM 2496 C C . GLN A 1 307 ? 4.611 -12.542 -23.686 1.00 32.94 307 GLN A C 1
ATOM 2498 O O . GLN A 1 307 ? 3.894 -12.819 -22.732 1.00 32.94 307 GLN A O 1
ATOM 2503 N N . CYS A 1 308 ? 5.360 -13.491 -24.274 1.00 30.12 308 CYS A N 1
ATOM 2504 C CA . CYS A 1 308 ? 5.252 -14.910 -23.880 1.00 30.12 308 CYS A CA 1
ATOM 2505 C C . CYS A 1 308 ? 6.322 -15.410 -22.899 1.00 30.12 308 CYS A C 1
ATOM 2507 O O . CYS A 1 308 ? 6.141 -16.485 -22.347 1.00 30.12 308 CYS A O 1
ATOM 2509 N N . ASN A 1 309 ? 7.389 -14.658 -22.607 1.00 31.25 309 ASN A N 1
ATOM 2510 C CA . ASN A 1 309 ? 8.463 -15.155 -21.725 1.00 31.25 309 ASN A CA 1
ATOM 2511 C C . ASN A 1 309 ? 8.322 -14.712 -20.255 1.00 31.25 309 ASN A C 1
ATOM 2513 O O . ASN A 1 309 ? 9.164 -15.062 -19.433 1.00 31.25 309 ASN A O 1
ATOM 2517 N N . ALA A 1 310 ? 7.264 -13.968 -19.913 1.00 34.72 310 ALA A N 1
ATOM 2518 C CA . ALA A 1 310 ? 6.905 -13.655 -18.526 1.00 34.72 310 ALA A CA 1
ATOM 2519 C C . ALA A 1 310 ? 5.778 -14.554 -17.972 1.00 34.72 310 ALA A C 1
ATOM 2521 O O . ALA A 1 310 ? 5.590 -14.607 -16.762 1.00 34.72 310 ALA A O 1
ATOM 2522 N N . ALA A 1 311 ? 5.052 -15.284 -18.830 1.00 34.59 311 ALA A N 1
ATOM 2523 C CA . ALA A 1 311 ? 3.928 -16.133 -18.420 1.00 34.59 311 ALA A CA 1
ATOM 2524 C C . ALA A 1 311 ? 4.313 -17.609 -18.178 1.00 34.59 311 ALA A C 1
ATOM 2526 O O . ALA A 1 311 ? 3.604 -18.318 -17.468 1.00 34.59 311 ALA A O 1
ATOM 2527 N N . THR A 1 312 ? 5.445 -18.089 -18.707 1.00 37.81 312 THR A N 1
ATOM 2528 C CA . THR A 1 312 ? 5.811 -19.522 -18.657 1.00 37.81 312 THR A CA 1
ATOM 2529 C C . THR A 1 312 ? 6.682 -19.931 -17.468 1.00 37.81 312 THR A C 1
ATOM 2531 O O . THR A 1 312 ? 6.880 -21.121 -17.249 1.00 37.81 312 THR A O 1
ATOM 2534 N N . THR A 1 313 ? 7.171 -18.995 -16.652 1.00 37.88 313 THR A N 1
ATOM 2535 C CA . THR A 1 313 ? 7.915 -19.313 -15.414 1.00 37.88 313 THR A CA 1
ATOM 2536 C C . THR A 1 313 ? 7.034 -19.400 -14.162 1.00 37.88 313 THR A C 1
ATOM 2538 O O . THR A 1 313 ? 7.542 -19.736 -13.097 1.00 37.88 313 THR A O 1
ATOM 2541 N N . GLY A 1 314 ? 5.719 -19.165 -14.274 1.00 33.62 314 GLY A N 1
ATOM 2542 C CA . GLY A 1 314 ? 4.766 -19.230 -13.153 1.00 33.62 314 GLY A CA 1
ATOM 2543 C C . GLY A 1 314 ? 3.793 -20.418 -13.150 1.00 33.62 314 GLY A C 1
ATOM 2544 O O . GLY A 1 314 ? 3.046 -20.572 -12.190 1.00 33.62 314 GLY A O 1
ATOM 2545 N N . LEU A 1 315 ? 3.772 -21.265 -14.186 1.00 35.41 315 LEU A N 1
ATOM 2546 C CA . LEU A 1 315 ? 2.744 -22.309 -14.355 1.00 35.41 315 LEU A CA 1
ATOM 2547 C C . LEU A 1 315 ? 3.319 -23.703 -14.665 1.00 35.41 315 LEU A C 1
ATOM 2549 O O . LEU A 1 315 ? 2.729 -24.479 -15.405 1.00 35.41 315 LEU A O 1
ATOM 2553 N N . ALA A 1 316 ? 4.451 -24.065 -14.054 1.00 34.94 316 ALA A N 1
ATOM 2554 C CA . ALA A 1 316 ? 4.986 -25.433 -14.121 1.00 34.94 316 ALA A CA 1
ATOM 2555 C C . ALA A 1 316 ? 4.441 -26.369 -13.019 1.00 34.94 316 ALA A C 1
ATOM 2557 O O . ALA A 1 316 ? 4.968 -27.461 -12.828 1.00 34.94 316 ALA A O 1
ATOM 2558 N N . HIS A 1 317 ? 3.391 -25.977 -12.281 1.00 39.28 317 HIS A N 1
ATOM 2559 C CA . HIS A 1 317 ? 2.855 -26.808 -11.197 1.00 39.28 317 HIS A CA 1
ATOM 2560 C C . HIS A 1 317 ? 1.319 -26.845 -11.116 1.00 39.28 317 HIS A C 1
ATOM 2562 O O . HIS A 1 317 ? 0.752 -26.683 -10.039 1.00 39.28 317 HIS A O 1
ATOM 2568 N N . ARG A 1 318 ? 0.614 -27.124 -12.224 1.00 32.81 318 ARG A N 1
ATOM 2569 C CA . ARG A 1 318 ? -0.721 -27.759 -12.159 1.00 32.81 318 ARG A CA 1
ATOM 2570 C C . ARG A 1 318 ? -1.124 -28.432 -13.483 1.00 32.81 318 ARG A C 1
ATOM 2572 O O . ARG A 1 318 ? -1.430 -27.773 -14.461 1.00 32.81 318 ARG A O 1
ATOM 2579 N N . ARG A 1 319 ? -1.062 -29.767 -13.431 1.00 32.84 319 ARG A N 1
ATOM 2580 C CA . ARG A 1 319 ? -1.708 -30.843 -14.215 1.00 32.84 319 ARG A CA 1
ATOM 2581 C C . ARG A 1 319 ? -2.553 -30.495 -15.453 1.00 32.84 319 ARG A C 1
ATOM 2583 O O . ARG A 1 319 ? -3.526 -29.763 -15.354 1.00 32.84 319 ARG A O 1
ATOM 2590 N N . ASN A 1 320 ? -2.268 -31.257 -16.517 1.00 35.00 320 ASN A N 1
ATOM 2591 C CA . ASN A 1 320 ? -3.204 -32.088 -17.293 1.00 35.00 320 ASN A CA 1
ATOM 2592 C C . ASN A 1 320 ? -4.679 -31.649 -17.312 1.00 35.00 320 ASN A C 1
ATOM 2594 O O . ASN A 1 320 ? -5.446 -32.021 -16.425 1.00 35.00 320 ASN A O 1
ATOM 2598 N N . ALA A 1 321 ? -5.079 -31.015 -18.411 1.00 30.03 321 ALA A N 1
ATOM 2599 C CA . ALA A 1 321 ? -6.327 -31.288 -19.122 1.00 30.03 321 ALA A CA 1
ATOM 2600 C C . ALA A 1 321 ? -6.164 -30.777 -20.563 1.00 30.03 321 ALA A C 1
ATOM 2602 O O . ALA A 1 321 ? -5.665 -29.674 -20.773 1.00 30.03 321 ALA A O 1
ATOM 2603 N N . GLY A 1 322 ? -6.492 -31.625 -21.538 1.00 37.31 322 GLY A N 1
ATOM 2604 C CA . GLY A 1 322 ? -6.292 -31.374 -22.963 1.00 37.31 322 GLY A CA 1
ATOM 2605 C C . GLY A 1 322 ? -7.118 -30.213 -23.517 1.00 37.31 322 GLY A C 1
ATOM 2606 O O . GLY A 1 322 ? -8.162 -29.848 -22.981 1.00 37.31 322 GLY A O 1
ATOM 2607 N N . GLY A 1 323 ? -6.628 -29.665 -24.624 1.00 29.05 323 GLY A N 1
ATOM 2608 C CA . GLY A 1 323 ? -7.269 -28.609 -25.395 1.00 29.05 323 GLY A CA 1
ATOM 2609 C C . GLY A 1 323 ? -6.289 -28.084 -26.433 1.00 29.05 323 GLY A C 1
ATOM 2610 O O . GLY A 1 323 ? -5.528 -27.163 -26.151 1.00 29.05 323 GLY A O 1
ATOM 2611 N N . ASP A 1 324 ? -6.269 -28.742 -27.589 1.00 30.75 324 ASP A N 1
ATOM 2612 C CA . ASP A 1 324 ? -5.385 -28.458 -28.714 1.00 30.75 324 ASP A CA 1
ATOM 2613 C C . ASP A 1 324 ? -5.456 -27.009 -29.215 1.00 30.75 324 ASP A C 1
ATOM 2615 O O . ASP A 1 324 ? -6.503 -26.361 -29.268 1.00 30.75 324 ASP A O 1
ATOM 2619 N N . CYS A 1 325 ? -4.281 -26.543 -29.632 1.00 36.09 325 CYS A N 1
ATOM 2620 C CA . CYS A 1 325 ? -4.027 -25.346 -30.415 1.00 36.09 325 CYS A CA 1
ATOM 2621 C C . CYS A 1 325 ? -4.706 -25.422 -31.791 1.00 36.09 325 CYS A C 1
ATOM 2623 O O . CYS A 1 325 ? -4.328 -26.296 -32.560 1.00 36.09 325 CYS A O 1
ATOM 2625 N N . ASP A 1 326 ? -5.545 -24.452 -32.178 1.00 33.53 326 ASP A N 1
ATOM 2626 C CA . ASP A 1 326 ? -5.593 -24.020 -33.587 1.00 33.53 326 ASP A CA 1
ATOM 2627 C C . ASP A 1 326 ? -6.311 -22.669 -33.795 1.00 33.53 326 ASP A C 1
ATOM 2629 O O . ASP A 1 326 ? -7.534 -22.598 -33.890 1.00 33.53 326 ASP A O 1
ATOM 2633 N N . TRP A 1 327 ? -5.556 -21.568 -33.883 1.00 32.44 327 TRP A N 1
ATOM 2634 C CA . TRP A 1 327 ? -6.086 -20.274 -34.362 1.00 32.44 327 TRP A CA 1
ATOM 2635 C C . TRP A 1 327 ? -5.187 -19.575 -35.392 1.00 32.44 327 TRP A C 1
ATOM 2637 O O . TRP A 1 327 ? -5.590 -18.566 -35.964 1.00 32.44 327 TRP A O 1
ATOM 2647 N N . SER A 1 328 ? -3.997 -20.104 -35.697 1.00 35.59 328 SER A N 1
ATOM 2648 C CA . SER A 1 328 ? -3.087 -19.483 -36.674 1.00 35.59 328 SER A CA 1
ATOM 2649 C C . SER A 1 328 ? -3.219 -20.029 -38.099 1.00 35.59 328 SER A C 1
ATOM 2651 O O . SER A 1 328 ? -2.744 -19.374 -39.023 1.00 35.59 328 SER A O 1
ATOM 2653 N N . ALA A 1 329 ? -3.871 -21.179 -38.315 1.00 34.69 329 ALA A N 1
ATOM 2654 C CA . ALA A 1 329 ? -3.980 -21.783 -39.648 1.00 34.69 329 ALA A CA 1
ATOM 2655 C C . ALA A 1 329 ? -5.227 -21.346 -40.449 1.00 34.69 329 ALA A C 1
ATOM 2657 O O . ALA A 1 329 ? -5.198 -21.343 -41.679 1.00 34.69 329 ALA A O 1
ATOM 2658 N N . ARG A 1 330 ? -6.315 -20.907 -39.796 1.00 32.12 330 ARG A N 1
ATOM 2659 C CA . ARG A 1 330 ? -7.597 -20.629 -40.487 1.00 32.12 330 ARG A CA 1
ATOM 2660 C C . ARG A 1 330 ? -7.667 -19.300 -41.250 1.00 32.12 330 ARG A C 1
ATOM 2662 O O . ARG A 1 330 ? -8.603 -19.116 -42.019 1.00 32.12 330 ARG A O 1
ATOM 2669 N N . PHE A 1 331 ? -6.683 -18.408 -41.122 1.00 34.12 331 PHE A N 1
ATOM 2670 C CA . PHE A 1 331 ? -6.671 -17.138 -41.868 1.00 34.12 331 PHE A CA 1
ATOM 2671 C C . PHE A 1 331 ? -5.980 -17.210 -43.243 1.00 34.12 331 PHE A C 1
ATOM 2673 O O . PHE A 1 331 ? -6.108 -16.276 -44.029 1.00 34.12 331 PHE A O 1
ATOM 2680 N N . MET A 1 332 ? -5.293 -18.312 -43.575 1.00 35.09 332 MET A N 1
ATOM 2681 C CA . MET A 1 332 ? -4.604 -18.471 -44.870 1.00 35.09 332 MET A CA 1
ATOM 2682 C C . MET A 1 332 ? -5.465 -19.087 -45.987 1.00 35.09 332 MET A C 1
ATOM 2684 O O . MET A 1 332 ? -5.038 -19.088 -47.135 1.00 35.09 332 MET A O 1
ATOM 2688 N N . ALA A 1 333 ? -6.683 -19.561 -45.701 1.00 33.50 333 ALA A N 1
ATOM 2689 C CA . ALA A 1 333 ? -7.541 -20.207 -46.706 1.00 33.50 333 ALA A CA 1
ATOM 2690 C C . ALA A 1 333 ? -8.609 -19.285 -47.340 1.00 33.50 333 ALA A C 1
ATOM 2692 O O . ALA A 1 333 ? -9.298 -19.706 -48.262 1.00 33.50 333 ALA A O 1
ATOM 2693 N N . GLY A 1 334 ? -8.762 -18.039 -46.875 1.00 34.12 334 GLY A N 1
ATOM 2694 C CA . GLY A 1 334 ? -9.845 -17.140 -47.309 1.00 34.12 334 GLY A CA 1
ATOM 2695 C C . GLY A 1 334 ? -9.493 -16.107 -48.387 1.00 34.12 334 GLY A C 1
ATOM 2696 O O . GLY A 1 334 ? -10.354 -15.312 -48.739 1.00 34.12 334 GLY A O 1
ATOM 2697 N N . ALA A 1 335 ? -8.256 -16.072 -48.889 1.00 33.16 335 ALA A N 1
ATOM 2698 C CA . ALA A 1 335 ? -7.773 -15.008 -49.783 1.00 33.16 335 ALA A CA 1
ATOM 2699 C C . ALA A 1 335 ? -7.225 -15.540 -51.122 1.00 33.16 335 ALA A C 1
ATOM 2701 O O . ALA A 1 335 ? -6.253 -15.011 -51.660 1.00 33.16 335 ALA A O 1
ATOM 2702 N N . LEU A 1 336 ? -7.830 -16.616 -51.633 1.00 37.19 336 LEU A N 1
ATOM 2703 C CA . LEU A 1 336 ? -7.566 -17.175 -52.966 1.00 37.19 336 LEU A CA 1
ATOM 2704 C C . LEU A 1 336 ? -8.824 -17.198 -53.856 1.00 37.19 336 LEU A C 1
ATOM 2706 O O . LEU A 1 336 ? -8.962 -18.066 -54.713 1.00 37.19 336 LEU A O 1
ATOM 2710 N N . TYR A 1 337 ? -9.707 -16.213 -53.675 1.00 35.72 337 TYR A N 1
ATOM 2711 C CA . TYR A 1 337 ? -10.665 -15.780 -54.693 1.00 35.72 337 TYR A CA 1
ATOM 2712 C C . TYR A 1 337 ? -10.605 -14.267 -54.857 1.00 35.72 337 TYR A C 1
ATOM 2714 O O . TYR A 1 337 ? -10.506 -13.575 -53.816 1.00 35.72 337 TYR A O 1
#

Secondary structure (DSSP, 8-state):
--STTS-SSTTHHHHHHHHHHHHHHHHHHHHHHH-TTHHHHHHHHHHHHHHHHHHHHHHHTT-TT-GGGHHHHHHHHHHHHHHHHHHHHHHHHHHHHHHHHSTT-HHHHHHHHHHHHHHHHHHHHHH----HHHHHHHHTTSHHHHHHHHHHHHHHHHHHHHHHHHHHTPPP---THHHHHHHHHHHHHHHHHHH-TT-TTHHHHHHHHHHHHHHHHHHHHHHHHHHHT-S-HHHHHHHHHHHT---HHHHHHHHHHHTSTT-HHHHHHHHHHHHHHHHHHHHHHHT-TTTHHHHHHHHHHTS--TTSTTTTTS-SSS--------SSSTTSSSS--

InterPro domains:
  IPR032692 Integral membrane protein YccS, N-terminal [PF12805] (2-219)